Protein AF-A0A959GQK6-F1 (afdb_monomer_lite)

Sequence (366 aa):
MKKLFSILAVISIFLLLSRCQKDVPLLSGPDQQVQAINVQALAEGLDIDPVFLANEVVTTAEWPMEVEMAPEGVVPRGMGVHGYYRRVIEGDIAHYMFTVRIGSGPYDRIGLHRVVKEWSPNRPARTSKSLFFQHGDAKSFVGMMLPGINSPTTPRGFGMAVYLAKNGVDVWGIDQAWNLVPDGVSDFTFMADWGLDKQQRDLRRGIAIARLARYLTGSPMDGMIMAGYSSGVATGFAALNAEAQIGEGQRNIKGFIPIDLSIKTDDPGMTNTFMTEYNRTKELLDNETYEDFVPFRLLGQLGRNDPDGESPVFPGFTNLQAALFLGAGPIFGEPHSHYLAGIWEDGLPVDLKYLTQEQWFDFMES

Structure (mmCIF, N/CA/C/O backbone):
data_AF-A0A959GQK6-F1
#
_entry.id   AF-A0A959GQK6-F1
#
loop_
_atom_site.group_PDB
_atom_site.id
_atom_site.type_symbol
_atom_site.label_atom_id
_atom_site.label_alt_id
_atom_site.label_comp_id
_atom_site.label_asym_id
_atom_site.label_entity_id
_atom_site.label_seq_id
_atom_site.pdbx_PDB_ins_code
_atom_site.Cartn_x
_atom_site.Cartn_y
_atom_site.Cartn_z
_atom_site.occupancy
_atom_site.B_iso_or_equiv
_atom_site.auth_seq_id
_atom_site.auth_comp_id
_atom_site.auth_asym_id
_atom_site.auth_atom_id
_atom_site.pdbx_PDB_model_num
ATOM 1 N N . MET A 1 1 ? 31.363 -8.478 -30.733 1.00 39.25 1 MET A N 1
ATOM 2 C CA . MET A 1 1 ? 30.291 -8.232 -29.744 1.00 39.25 1 MET A CA 1
ATOM 3 C C . MET A 1 1 ? 30.848 -7.398 -28.582 1.00 39.25 1 MET A C 1
ATOM 5 O O . MET A 1 1 ? 31.299 -7.972 -27.606 1.00 39.25 1 MET A O 1
ATOM 9 N N . LYS A 1 2 ? 30.940 -6.062 -28.726 1.00 27.50 2 LYS A N 1
ATOM 10 C CA . LYS A 1 2 ? 31.420 -5.117 -27.676 1.00 27.50 2 LYS A CA 1
ATOM 11 C C . LYS A 1 2 ? 30.809 -3.697 -27.796 1.00 27.50 2 LYS A C 1
ATOM 13 O O . LYS A 1 2 ? 31.399 -2.727 -27.337 1.00 27.50 2 LYS A O 1
ATOM 18 N N . LYS A 1 3 ? 29.661 -3.561 -28.471 1.00 27.17 3 LYS A N 1
ATOM 19 C CA . LYS A 1 3 ? 28.935 -2.292 -28.684 1.00 27.17 3 LYS A CA 1
ATOM 20 C C . LYS A 1 3 ? 27.428 -2.552 -28.841 1.00 27.17 3 LYS A C 1
ATOM 22 O O . LYS A 1 3 ? 26.899 -2.381 -29.932 1.00 27.17 3 LYS A O 1
ATOM 27 N N . LEU A 1 4 ? 26.774 -3.045 -27.786 1.00 29.66 4 LEU A N 1
ATOM 28 C CA . LEU A 1 4 ? 25.304 -3.103 -27.709 1.00 29.66 4 LEU A CA 1
ATOM 29 C C . LEU A 1 4 ? 24.771 -3.174 -26.261 1.00 29.66 4 LEU A C 1
ATOM 31 O O . LEU A 1 4 ? 23.778 -3.831 -25.998 1.00 29.66 4 LEU A O 1
ATOM 35 N N . PHE A 1 5 ? 25.444 -2.510 -25.318 1.00 31.86 5 PHE A N 1
ATOM 36 C CA . PHE A 1 5 ? 24.921 -2.272 -23.968 1.00 31.86 5 PHE A CA 1
ATOM 37 C C . PHE A 1 5 ? 25.265 -0.837 -23.575 1.00 31.86 5 PHE A C 1
ATOM 39 O O . PHE A 1 5 ? 26.434 -0.487 -23.405 1.00 31.86 5 PHE A O 1
ATOM 46 N N . SER A 1 6 ? 24.248 0.021 -23.542 1.00 26.83 6 SER A N 1
ATOM 47 C CA . SER A 1 6 ? 24.329 1.429 -23.118 1.00 26.83 6 SER A CA 1
ATOM 48 C C . SER A 1 6 ? 22.978 1.901 -22.558 1.00 26.83 6 SER A C 1
ATOM 50 O O . SER A 1 6 ? 22.557 3.022 -22.806 1.00 26.83 6 SER A O 1
ATOM 52 N N . ILE A 1 7 ? 22.324 0.996 -21.823 1.00 31.97 7 ILE A N 1
ATOM 53 C CA . ILE A 1 7 ? 21.156 1.148 -20.945 1.00 31.97 7 ILE A CA 1
ATOM 54 C C . ILE A 1 7 ? 21.429 0.170 -19.778 1.00 31.97 7 ILE A C 1
ATOM 56 O O . ILE A 1 7 ? 21.862 -0.948 -20.051 1.00 31.97 7 ILE A O 1
ATOM 60 N N . LEU A 1 8 ? 21.206 0.602 -18.525 1.00 37.53 8 LEU A N 1
ATOM 61 C CA . LEU A 1 8 ? 21.332 -0.153 -17.252 1.00 37.53 8 LEU A CA 1
ATOM 62 C C . LEU A 1 8 ? 22.711 -0.789 -16.903 1.00 37.53 8 LEU A C 1
ATOM 64 O O . LEU A 1 8 ? 23.081 -1.836 -17.429 1.00 37.53 8 LEU A O 1
ATOM 68 N N . ALA A 1 9 ? 23.434 -0.186 -15.942 1.00 29.73 9 ALA A N 1
ATOM 69 C CA . ALA A 1 9 ? 24.598 -0.719 -15.191 1.00 29.73 9 ALA A CA 1
ATOM 70 C C . ALA A 1 9 ? 24.985 0.269 -14.053 1.00 29.73 9 ALA A C 1
ATOM 72 O O . ALA A 1 9 ? 24.798 1.465 -14.270 1.00 29.73 9 ALA A O 1
ATOM 73 N N . VAL A 1 10 ? 25.565 -0.101 -12.894 1.00 25.84 10 VAL A N 1
ATOM 74 C CA . VAL A 1 10 ? 25.921 -1.406 -12.266 1.00 25.84 10 VAL A CA 1
ATOM 75 C C . VAL A 1 10 ? 25.485 -1.396 -10.757 1.00 25.84 10 VAL A C 1
ATOM 77 O O . VAL A 1 10 ? 24.605 -0.635 -10.436 1.00 25.84 10 VAL A O 1
ATOM 80 N N . ILE A 1 11 ? 25.924 -2.268 -9.833 1.00 29.34 11 ILE A N 1
ATOM 81 C CA . ILE A 1 11 ? 26.350 -1.968 -8.420 1.00 29.34 11 ILE A CA 1
ATOM 82 C C . ILE A 1 11 ? 27.437 -3.032 -8.160 1.00 29.34 11 ILE A C 1
ATOM 84 O O . ILE A 1 11 ? 27.204 -4.187 -8.527 1.00 29.34 11 ILE A O 1
ATOM 88 N N . SER A 1 12 ? 28.550 -2.723 -7.462 1.00 30.30 12 SER A N 1
ATOM 89 C CA . SER A 1 12 ? 29.183 -3.657 -6.483 1.00 30.30 12 SER A CA 1
ATOM 90 C C . SER A 1 12 ? 30.459 -3.132 -5.777 1.00 30.30 12 SER A C 1
ATOM 92 O O . SER A 1 12 ? 31.223 -2.424 -6.420 1.00 30.30 12 SER A O 1
ATOM 94 N N . ILE A 1 13 ? 30.885 -3.557 -4.562 1.00 32.50 13 ILE A N 1
ATOM 95 C CA . ILE A 1 13 ? 30.244 -4.069 -3.308 1.00 32.50 13 ILE A CA 1
ATOM 96 C C . ILE A 1 13 ? 31.353 -4.432 -2.249 1.00 32.50 13 ILE A C 1
ATOM 98 O O . ILE A 1 13 ? 32.531 -4.401 -2.598 1.00 32.50 13 ILE A O 1
ATOM 102 N N . PHE A 1 14 ? 30.979 -4.843 -1.011 1.00 26.73 14 PHE A N 1
ATOM 103 C CA . PHE A 1 14 ? 31.787 -5.470 0.094 1.00 26.73 14 PHE A CA 1
ATOM 104 C C . PHE A 1 14 ? 32.580 -4.527 1.050 1.00 26.73 14 PHE A C 1
ATOM 106 O O . PHE A 1 14 ? 33.129 -3.535 0.593 1.00 26.73 14 PHE A O 1
ATOM 113 N N . LEU A 1 15 ? 32.754 -4.750 2.379 1.00 24.31 15 LEU A N 1
ATOM 114 C CA . LEU A 1 15 ? 32.327 -5.754 3.413 1.00 24.31 15 LEU A CA 1
ATOM 115 C C . LEU A 1 15 ? 32.545 -5.128 4.854 1.00 24.31 15 LEU A C 1
ATOM 117 O O . LEU A 1 15 ? 32.747 -3.922 4.901 1.00 24.31 15 LEU A O 1
ATOM 121 N N . LEU A 1 16 ? 32.537 -5.723 6.079 1.00 21.52 16 LEU A N 1
ATOM 122 C CA . LEU A 1 16 ? 32.577 -7.096 6.663 1.00 21.52 16 LEU A CA 1
ATOM 123 C C . LEU A 1 16 ? 32.049 -7.112 8.156 1.00 21.52 16 LEU A C 1
ATOM 125 O O . LEU A 1 16 ? 32.311 -6.174 8.897 1.00 21.52 16 LEU A O 1
ATOM 129 N N . LEU A 1 17 ? 31.364 -8.190 8.601 1.00 21.05 17 LEU A N 1
ATOM 130 C CA . LEU A 1 17 ? 31.048 -8.708 9.983 1.00 21.05 17 LEU A CA 1
ATOM 131 C C . LEU A 1 17 ? 31.253 -7.880 11.299 1.00 21.05 17 LEU A C 1
ATOM 133 O O . LEU A 1 17 ? 32.392 -7.547 11.624 1.00 21.05 17 LEU A O 1
ATOM 137 N N . SER A 1 18 ? 30.256 -7.890 12.229 1.00 24.25 18 SER A N 1
ATOM 138 C CA . SER A 1 18 ? 30.312 -8.643 13.537 1.00 24.25 18 SER A CA 1
ATOM 139 C C . SER A 1 18 ? 29.233 -8.360 14.635 1.00 24.25 18 SER A C 1
ATOM 141 O O . SER A 1 18 ? 29.069 -7.231 15.073 1.00 24.25 18 SER A O 1
ATOM 143 N N . ARG A 1 19 ? 28.699 -9.455 15.228 1.00 22.52 19 ARG A N 1
ATOM 144 C CA . ARG A 1 19 ? 28.272 -9.702 16.649 1.00 22.52 19 ARG A CA 1
ATOM 145 C C . ARG A 1 19 ? 27.040 -9.045 17.348 1.00 22.52 19 ARG A C 1
ATOM 147 O O . ARG A 1 19 ? 27.074 -7.907 17.783 1.00 22.52 19 ARG A O 1
ATOM 154 N N . CYS A 1 20 ? 26.116 -9.949 17.723 1.00 22.72 20 CYS A N 1
ATOM 155 C CA . CYS A 1 20 ? 25.517 -10.207 19.061 1.00 22.72 20 CYS A CA 1
ATOM 156 C C . CYS A 1 20 ? 24.631 -9.187 19.828 1.00 22.72 20 CYS A C 1
ATOM 158 O O . CYS A 1 20 ? 25.111 -8.219 20.402 1.00 22.72 20 CYS A O 1
ATOM 160 N N . GLN A 1 21 ? 23.364 -9.605 20.003 1.00 28.11 21 GLN A N 1
ATOM 161 C CA . GLN A 1 21 ? 22.447 -9.475 21.162 1.00 28.11 21 GLN A CA 1
ATOM 162 C C . GLN A 1 21 ? 22.808 -8.579 22.368 1.00 28.11 21 GLN A C 1
ATOM 164 O O . GLN A 1 21 ? 23.826 -8.786 23.033 1.00 28.11 21 GLN A O 1
ATOM 169 N N . LYS A 1 22 ? 21.782 -7.857 22.850 1.00 27.88 22 LYS A N 1
ATOM 170 C CA . LYS A 1 22 ? 21.285 -8.030 24.231 1.00 27.88 22 LYS A CA 1
ATOM 171 C C . LYS A 1 22 ? 19.821 -7.611 24.390 1.00 27.88 22 LYS A C 1
ATOM 173 O O . LYS A 1 22 ? 19.397 -6.615 23.813 1.00 27.88 22 LYS A O 1
ATOM 178 N N . ASP A 1 23 ? 19.080 -8.367 25.191 1.00 29.64 23 ASP A N 1
ATOM 179 C CA . ASP A 1 23 ? 17.695 -8.084 25.571 1.00 29.64 23 ASP A CA 1
ATOM 180 C C . ASP A 1 23 ? 17.605 -6.928 26.583 1.00 29.64 23 ASP A C 1
ATOM 182 O O . ASP A 1 23 ? 18.510 -6.728 27.399 1.00 29.64 23 ASP A O 1
ATOM 186 N N . VAL A 1 24 ? 16.482 -6.202 26.575 1.00 30.88 24 VAL A N 1
ATOM 187 C CA . VAL A 1 24 ? 16.116 -5.207 27.599 1.00 30.88 24 VAL A CA 1
ATOM 188 C C . VAL A 1 24 ? 14.686 -5.515 28.080 1.00 30.88 24 VAL A C 1
ATOM 190 O O . VAL A 1 24 ? 13.846 -5.844 27.240 1.00 30.88 24 VAL A O 1
ATOM 193 N N . PRO A 1 25 ? 14.378 -5.480 29.395 1.00 30.00 25 PRO A N 1
ATOM 194 C CA . PRO A 1 25 ? 13.125 -6.044 29.903 1.00 30.00 25 PRO A CA 1
ATOM 195 C C . PRO A 1 25 ? 11.874 -5.219 29.582 1.00 30.00 25 PRO A C 1
ATOM 197 O O . PRO A 1 25 ? 11.915 -3.992 29.509 1.00 30.00 25 PRO A O 1
ATOM 200 N N . LEU A 1 26 ? 10.730 -5.906 29.527 1.00 27.86 26 LEU A N 1
ATOM 201 C CA . LEU A 1 26 ? 9.412 -5.285 29.652 1.00 27.86 26 LEU A CA 1
ATOM 202 C C . LEU A 1 26 ? 9.279 -4.654 31.049 1.00 27.86 26 LEU A C 1
ATOM 204 O O . LEU A 1 26 ? 9.230 -5.374 32.046 1.00 27.86 26 LEU A O 1
ATOM 208 N N . LEU A 1 27 ? 9.208 -3.324 31.124 1.00 29.34 27 LEU A N 1
ATOM 209 C CA . LEU A 1 27 ? 8.883 -2.614 32.364 1.00 29.34 27 LEU A CA 1
ATOM 210 C C . LEU A 1 27 ? 7.373 -2.663 32.628 1.00 29.34 27 LEU A C 1
ATOM 212 O O . LEU A 1 27 ? 6.565 -2.422 31.732 1.00 29.34 27 LEU A O 1
ATOM 216 N N . SER A 1 28 ? 6.999 -2.981 33.867 1.00 31.94 28 SER A N 1
ATOM 217 C CA . SER A 1 28 ? 5.617 -3.240 34.276 1.00 31.94 28 SER A CA 1
ATOM 218 C C . SER A 1 28 ? 5.076 -2.180 35.245 1.00 31.94 28 SER A C 1
ATOM 220 O O . SER A 1 28 ? 5.492 -2.140 36.403 1.00 31.94 28 SER A O 1
ATOM 222 N N . GLY A 1 29 ? 4.077 -1.412 34.792 1.00 28.22 29 GLY A N 1
ATOM 223 C CA . GLY A 1 29 ? 3.250 -0.510 35.609 1.00 28.22 29 GLY A CA 1
ATOM 224 C C . GLY A 1 29 ? 3.888 0.840 35.985 1.00 28.22 29 GLY A C 1
ATOM 225 O O . GLY A 1 29 ? 5.048 1.080 35.646 1.00 28.22 29 GLY A O 1
ATOM 226 N N . PRO A 1 30 ? 3.157 1.717 36.709 1.00 32.66 30 PRO A N 1
ATOM 227 C CA . PRO A 1 30 ? 1.756 1.600 37.142 1.00 32.66 30 PRO A CA 1
ATOM 228 C C . PRO A 1 30 ? 0.799 2.590 36.433 1.00 32.66 30 PRO A C 1
ATOM 230 O O . PRO A 1 30 ? 1.236 3.494 35.728 1.00 32.66 30 PRO A O 1
ATOM 233 N N . ASP A 1 31 ? -0.507 2.410 36.656 1.00 34.84 31 ASP A N 1
ATOM 234 C CA . ASP A 1 31 ? -1.607 3.388 36.548 1.00 34.84 31 ASP A CA 1
ATOM 235 C C . ASP A 1 31 ? -1.408 4.617 35.637 1.00 34.84 31 ASP A C 1
ATOM 237 O O . ASP A 1 31 ? -1.267 5.754 36.099 1.00 34.84 31 ASP A O 1
ATOM 241 N N . GLN A 1 32 ? -1.543 4.423 34.320 1.00 29.88 32 GLN A N 1
ATOM 242 C CA . GLN A 1 32 ? -1.921 5.535 33.447 1.00 29.88 32 GLN A CA 1
ATOM 243 C C . GLN A 1 32 ? -3.367 5.947 33.746 1.00 29.88 32 GLN A C 1
ATOM 245 O O . GLN A 1 32 ? -4.322 5.342 33.255 1.00 29.88 32 GLN A O 1
ATOM 250 N N . GLN A 1 33 ? -3.530 7.029 34.511 1.00 28.47 33 GLN A N 1
ATOM 251 C CA . GLN A 1 33 ? -4.741 7.840 34.417 1.00 28.47 33 GLN A CA 1
ATOM 252 C C . GLN A 1 33 ? -4.924 8.250 32.952 1.00 28.47 33 GLN A C 1
ATOM 254 O O . GLN A 1 33 ? -3.992 8.771 32.334 1.00 28.47 33 GLN A O 1
ATOM 259 N N . VAL A 1 34 ? -6.114 8.011 32.396 1.00 32.41 34 VAL A N 1
ATOM 260 C CA . VAL A 1 34 ? -6.439 8.403 31.021 1.00 32.41 34 VAL A CA 1
ATOM 261 C C . VAL A 1 34 ? -6.442 9.928 30.953 1.00 32.41 34 VAL A C 1
ATOM 263 O O . VAL A 1 34 ? -7.415 10.576 31.337 1.00 32.41 34 VAL A O 1
ATOM 266 N N . GLN A 1 35 ? -5.335 10.508 30.486 1.00 35.09 35 GLN A N 1
ATOM 267 C CA . GLN A 1 35 ? -5.298 11.918 30.118 1.00 35.09 35 GLN A CA 1
ATOM 268 C C . GLN A 1 35 ? -6.354 12.148 29.037 1.00 35.09 35 GLN A C 1
ATOM 270 O O . GLN A 1 35 ? -6.448 11.368 28.087 1.00 35.09 35 GLN A O 1
ATOM 275 N N . ALA A 1 36 ? -7.157 13.202 29.194 1.00 37.22 36 ALA A N 1
ATOM 276 C CA . ALA A 1 36 ? -8.175 13.553 28.215 1.00 37.22 36 ALA A CA 1
ATOM 277 C C . ALA A 1 36 ? -7.505 13.750 26.847 1.00 37.22 36 ALA A C 1
ATOM 279 O O . ALA A 1 36 ? -6.665 14.637 26.682 1.00 37.22 36 ALA A O 1
ATOM 280 N N . ILE A 1 37 ? -7.847 12.885 25.889 1.00 45.31 37 ILE A N 1
ATOM 281 C CA . ILE A 1 37 ? -7.282 12.915 24.540 1.00 45.31 37 ILE A CA 1
ATOM 282 C C . ILE A 1 37 ? -7.657 14.263 23.930 1.00 45.31 37 ILE A C 1
ATOM 284 O O . ILE A 1 37 ? -8.840 14.553 23.757 1.00 45.31 37 ILE A O 1
ATOM 288 N N . ASN A 1 38 ? -6.662 15.090 23.605 1.00 47.81 38 ASN A N 1
ATOM 289 C CA . ASN A 1 38 ? -6.912 16.352 22.922 1.00 47.81 38 ASN A CA 1
ATOM 290 C C . ASN A 1 38 ? -7.240 16.075 21.444 1.00 47.81 38 ASN A C 1
ATOM 292 O O . ASN A 1 38 ? -6.358 16.109 20.586 1.00 47.81 38 ASN A O 1
ATOM 296 N N . VAL A 1 39 ? -8.513 15.764 21.179 1.00 45.88 39 VAL A N 1
ATOM 297 C CA . VAL A 1 39 ? -9.059 15.443 19.849 1.00 45.88 39 VAL A CA 1
ATOM 298 C C . VAL A 1 39 ? -8.780 16.556 18.838 1.00 45.88 39 VAL A C 1
ATOM 300 O O . VAL A 1 39 ? -8.458 16.259 17.692 1.00 45.88 39 VAL A O 1
ATOM 303 N N . GLN A 1 40 ? -8.793 17.818 19.274 1.00 42.12 40 GLN A N 1
ATOM 304 C CA . GLN A 1 40 ? -8.528 18.986 18.430 1.00 42.12 40 GLN A CA 1
ATOM 305 C C . GLN A 1 40 ? -7.190 18.858 17.675 1.00 42.12 40 GLN A C 1
ATOM 307 O O . GLN A 1 40 ? -7.119 19.102 16.474 1.00 42.12 40 GLN A O 1
ATOM 312 N N . ALA A 1 41 ? -6.156 18.337 18.343 1.00 47.00 41 ALA A N 1
ATOM 313 C CA . ALA A 1 41 ? -4.829 18.125 17.763 1.00 47.00 41 ALA A CA 1
ATOM 314 C C . ALA A 1 41 ? -4.709 16.902 16.828 1.00 47.00 41 ALA A C 1
ATOM 316 O O . ALA A 1 41 ? -3.674 16.719 16.190 1.00 47.00 41 ALA A O 1
ATOM 317 N N . LEU A 1 42 ? -5.741 16.055 16.745 1.00 42.34 42 LEU A N 1
ATOM 318 C CA . LEU A 1 42 ? -5.856 15.007 15.723 1.00 42.34 42 LEU A CA 1
ATOM 319 C C . LEU A 1 42 ? -6.551 15.523 14.449 1.00 42.34 42 LEU A C 1
ATOM 321 O O . LEU A 1 42 ? -6.441 14.874 13.412 1.00 42.34 42 LEU A O 1
ATOM 325 N N . ALA A 1 43 ? -7.247 16.664 14.524 1.00 42.88 43 ALA A N 1
ATOM 326 C CA . ALA A 1 43 ? -8.046 17.240 13.440 1.00 42.88 43 ALA A CA 1
ATOM 327 C C . ALA A 1 43 ? -7.416 18.484 12.773 1.00 42.88 43 ALA A C 1
ATOM 329 O O . ALA A 1 43 ? -7.834 18.862 11.677 1.00 42.88 43 ALA A O 1
ATOM 330 N N . GLU A 1 44 ? -6.413 19.121 13.390 1.00 41.06 44 GLU A N 1
ATOM 331 C CA . GLU A 1 44 ? -5.735 20.302 12.831 1.00 41.06 44 GLU A CA 1
ATOM 332 C C . GLU A 1 44 ? -5.202 20.056 11.403 1.00 41.06 44 GLU A C 1
ATOM 334 O O . GLU A 1 44 ? -4.310 19.238 11.168 1.00 41.06 44 GLU A O 1
ATOM 339 N N . GLY A 1 45 ? -5.754 20.800 10.435 1.00 44.00 45 GLY A N 1
ATOM 340 C CA . GLY A 1 45 ? -5.376 20.736 9.019 1.00 44.00 45 GLY A CA 1
ATOM 341 C C . GLY A 1 45 ? -6.099 19.674 8.178 1.00 44.00 45 GLY A C 1
ATOM 342 O O . GLY A 1 45 ? -5.639 19.383 7.073 1.00 44.00 45 GLY A O 1
ATOM 343 N N . LEU A 1 46 ? -7.196 19.078 8.664 1.00 52.06 46 LEU A N 1
ATOM 344 C CA . LEU A 1 46 ? -7.948 18.035 7.953 1.00 52.06 46 LEU A CA 1
ATOM 345 C C . LEU A 1 46 ? -9.385 18.487 7.615 1.00 52.06 46 LEU A C 1
ATOM 347 O O . LEU A 1 46 ? -10.126 18.893 8.502 1.00 52.06 46 LEU A O 1
ATOM 351 N N . ASP A 1 47 ? -9.808 18.343 6.351 1.00 64.94 47 ASP A N 1
ATOM 352 C CA . ASP A 1 47 ? -11.175 18.685 5.894 1.00 64.94 47 ASP A CA 1
ATOM 353 C C . ASP A 1 47 ? -12.296 17.848 6.542 1.00 64.94 47 ASP A C 1
ATOM 355 O O . ASP A 1 47 ? -13.469 18.217 6.480 1.00 64.94 47 ASP A O 1
ATOM 359 N N . ILE A 1 48 ? -11.950 16.688 7.111 1.00 74.50 48 ILE A N 1
ATOM 360 C CA . ILE A 1 48 ? -12.871 15.762 7.775 1.00 74.50 48 ILE A CA 1
ATOM 361 C C . ILE A 1 48 ? -12.184 15.216 9.033 1.00 74.50 48 ILE A C 1
ATOM 363 O O . ILE A 1 48 ? -11.045 14.748 8.973 1.00 74.50 48 ILE A O 1
ATOM 367 N N . ASP A 1 49 ? -12.898 15.254 10.158 1.00 84.00 49 ASP A N 1
ATOM 368 C CA . ASP A 1 49 ? -12.455 14.759 11.464 1.00 84.00 49 ASP A CA 1
ATOM 369 C C . ASP A 1 49 ? -12.177 13.231 11.459 1.00 84.00 49 ASP A C 1
ATOM 371 O O . ASP A 1 49 ? -13.069 12.437 11.128 1.00 84.00 49 ASP A O 1
ATOM 375 N N . PRO A 1 50 ? -10.974 12.776 11.870 1.00 88.12 50 PRO A N 1
ATOM 376 C CA . PRO A 1 50 ? -10.671 11.356 12.038 1.00 88.12 50 PRO A CA 1
ATOM 377 C C . PRO A 1 50 ? -11.544 10.630 13.071 1.00 88.12 50 PRO A C 1
ATOM 379 O O . PRO A 1 50 ? -11.725 9.420 12.931 1.00 88.12 50 PRO A O 1
ATOM 382 N N . VAL A 1 51 ? -12.101 11.310 14.085 1.00 90.56 51 VAL A N 1
ATOM 383 C CA . VAL A 1 51 ? -13.025 10.696 15.058 1.00 90.56 51 VAL A CA 1
ATOM 384 C C . VAL A 1 51 ? -14.366 10.381 14.397 1.00 90.56 51 VAL A C 1
ATOM 386 O O . VAL A 1 51 ? -14.874 9.272 14.585 1.00 90.56 51 VAL A O 1
ATOM 389 N N . PHE A 1 52 ? -14.905 11.273 13.561 1.00 90.75 52 PHE A N 1
ATOM 390 C CA . PHE A 1 52 ? -16.054 10.968 12.702 1.00 90.75 52 PHE A CA 1
ATOM 391 C C . PHE A 1 52 ? -15.777 9.765 11.789 1.00 90.75 52 PHE A C 1
ATOM 393 O O . PHE A 1 52 ? -16.534 8.793 11.812 1.00 90.75 52 PHE A O 1
ATOM 400 N N . LEU A 1 53 ? -14.671 9.787 11.037 1.00 93.31 53 LEU A N 1
ATOM 401 C CA . LEU A 1 53 ? -14.334 8.712 10.095 1.00 93.31 53 LEU A CA 1
ATOM 402 C C . LEU A 1 53 ? -14.096 7.364 10.798 1.00 93.31 53 LEU A C 1
ATOM 404 O O . LEU A 1 53 ? -14.524 6.325 10.298 1.00 93.31 53 LEU A O 1
ATOM 408 N N . ALA A 1 54 ? -13.477 7.359 11.982 1.00 95.56 54 ALA A N 1
ATOM 409 C CA . ALA A 1 54 ? -13.302 6.151 12.785 1.00 95.56 54 ALA A CA 1
ATOM 410 C C . ALA A 1 54 ? -14.632 5.605 13.324 1.00 95.56 54 ALA A C 1
ATOM 412 O O . ALA A 1 54 ? -14.864 4.398 13.247 1.00 95.56 54 ALA A O 1
ATOM 413 N N . ASN A 1 55 ? -15.529 6.471 13.811 1.00 93.69 55 ASN A N 1
ATOM 414 C CA . ASN A 1 55 ? -16.885 6.077 14.204 1.00 93.69 55 ASN A CA 1
ATOM 415 C C . ASN A 1 55 ? -17.662 5.477 13.022 1.00 93.69 55 ASN A C 1
ATOM 417 O O . ASN A 1 55 ? -18.360 4.475 13.186 1.00 93.69 55 ASN A O 1
ATOM 421 N N . GLU A 1 56 ? -17.536 6.055 11.826 1.00 93.50 56 GLU A N 1
ATOM 422 C CA . GLU A 1 56 ? -18.213 5.569 10.623 1.00 93.50 56 GLU A CA 1
ATOM 423 C C . GLU A 1 56 ? -17.650 4.222 10.142 1.00 93.50 56 GLU A C 1
ATOM 425 O O . GLU A 1 56 ? -18.429 3.322 9.832 1.00 93.50 56 GLU A O 1
ATOM 430 N N . VAL A 1 57 ? -16.326 4.025 10.173 1.00 96.38 57 VAL A N 1
ATOM 431 C CA . VAL A 1 57 ? -15.663 2.731 9.909 1.00 96.38 57 VAL A CA 1
ATOM 432 C C . VAL A 1 57 ? -16.134 1.650 10.890 1.00 96.38 57 VAL A C 1
ATOM 434 O O . VAL A 1 57 ? -16.544 0.569 10.465 1.00 96.38 57 VAL A O 1
ATOM 437 N N . VAL A 1 58 ? -16.137 1.945 12.195 1.00 96.38 58 VAL A N 1
ATOM 438 C CA . VAL A 1 58 ? -16.579 1.015 13.254 1.00 96.38 58 VAL A CA 1
ATOM 439 C C . VAL A 1 58 ? -18.065 0.669 13.105 1.00 96.38 58 VAL A C 1
ATOM 441 O O . VAL A 1 58 ? -18.430 -0.504 13.172 1.00 96.38 58 VAL A O 1
ATOM 444 N N . THR A 1 59 ? -18.910 1.669 12.830 1.00 94.44 59 THR A N 1
ATOM 445 C CA . THR A 1 59 ? -20.358 1.490 12.622 1.00 94.44 59 THR A CA 1
ATOM 446 C C . THR A 1 59 ? -20.655 0.682 11.357 1.00 94.44 59 THR A C 1
ATOM 448 O O . THR A 1 59 ? -21.488 -0.219 11.396 1.00 94.44 59 THR A O 1
ATOM 451 N N . THR A 1 60 ? -19.971 0.967 10.244 1.00 94.94 60 THR A N 1
ATOM 452 C CA . THR A 1 60 ? -20.178 0.279 8.952 1.00 94.94 60 THR A CA 1
ATOM 453 C C . THR A 1 60 ? -19.755 -1.190 9.012 1.00 94.94 60 THR A C 1
ATOM 455 O O . THR A 1 60 ? -20.340 -2.028 8.334 1.00 94.94 60 THR A O 1
ATOM 458 N N . ALA A 1 61 ? -18.769 -1.519 9.851 1.00 95.94 61 ALA A N 1
ATOM 459 C CA . ALA A 1 61 ? -18.321 -2.889 10.078 1.00 95.94 61 ALA A CA 1
ATOM 460 C C . ALA A 1 61 ? -19.123 -3.667 11.139 1.00 95.94 61 ALA A C 1
ATOM 462 O O . ALA A 1 61 ? -18.761 -4.805 11.444 1.00 95.94 61 ALA A O 1
ATOM 463 N N . GLU A 1 62 ? -20.160 -3.055 11.726 1.00 95.56 62 GLU A N 1
ATOM 464 C CA . GLU A 1 62 ? -20.949 -3.595 12.846 1.00 95.56 62 GLU A CA 1
ATOM 465 C C . GLU A 1 62 ? -20.092 -4.029 14.058 1.00 95.56 62 GLU A C 1
ATOM 467 O O . GLU A 1 62 ? -20.463 -4.917 14.834 1.00 95.56 62 GLU A O 1
ATOM 472 N N . TRP A 1 63 ? -18.921 -3.408 14.238 1.00 96.00 63 TRP A N 1
ATOM 473 C CA . TRP A 1 63 ? -18.018 -3.735 15.338 1.00 96.00 63 TRP A CA 1
ATOM 474 C C . TRP A 1 63 ? -18.573 -3.217 16.676 1.00 96.00 63 TRP A C 1
ATOM 476 O O . TRP A 1 63 ? -19.074 -2.092 16.742 1.00 96.00 63 TRP A O 1
ATOM 486 N N . PRO A 1 64 ? -18.462 -3.992 17.774 1.00 93.31 64 PRO A N 1
ATOM 487 C CA . PRO A 1 64 ? -18.889 -3.531 19.089 1.00 93.31 64 PRO A CA 1
ATOM 488 C C . PRO A 1 64 ? -18.022 -2.354 19.556 1.00 93.31 64 PRO A C 1
ATOM 490 O O . PRO A 1 64 ? -16.796 -2.463 19.613 1.00 93.31 64 PRO A O 1
ATOM 493 N N . MET A 1 65 ? -18.674 -1.244 19.904 1.00 93.38 65 MET A N 1
ATOM 494 C CA . MET A 1 65 ? -18.028 -0.107 20.558 1.00 93.38 65 MET A CA 1
ATOM 495 C C . MET A 1 65 ? -17.909 -0.362 22.061 1.00 93.38 65 MET A C 1
ATOM 497 O O . MET A 1 65 ? -18.887 -0.678 22.734 1.00 93.38 65 MET A O 1
ATOM 501 N N . GLU A 1 66 ? -16.692 -0.211 22.569 1.00 91.56 66 GLU A N 1
ATOM 502 C CA . GLU A 1 66 ? -16.311 -0.344 23.979 1.00 91.56 66 GLU A CA 1
ATOM 503 C C . GLU A 1 66 ? -16.051 1.031 24.621 1.00 91.56 66 GLU A C 1
ATOM 505 O O . GLU A 1 66 ? -16.050 1.159 25.844 1.00 91.56 66 GLU A O 1
ATOM 510 N N . VAL A 1 67 ? -15.823 2.053 23.789 1.00 88.31 67 VAL A N 1
ATOM 511 C CA . VAL A 1 67 ? -15.645 3.458 24.166 1.00 88.31 67 VAL A CA 1
ATOM 512 C C . VAL A 1 67 ? -16.545 4.300 23.269 1.00 88.31 67 VAL A C 1
ATOM 514 O O . VAL A 1 67 ? -16.543 4.122 22.053 1.00 88.31 67 VAL A O 1
ATOM 517 N N . GLU A 1 68 ? -17.297 5.226 23.858 1.00 81.56 68 GLU A N 1
ATOM 518 C CA . GLU A 1 68 ? -18.068 6.227 23.122 1.00 81.56 68 GLU A CA 1
ATOM 519 C C . GLU A 1 68 ? -17.215 7.490 22.932 1.00 81.56 68 GLU A C 1
ATOM 521 O O . GLU A 1 68 ? -16.726 8.070 23.902 1.00 81.56 68 GLU A O 1
ATOM 526 N N . MET A 1 69 ? -17.027 7.920 21.682 1.00 79.81 69 MET A N 1
ATOM 527 C CA . MET A 1 69 ? -16.440 9.223 21.348 1.00 79.81 69 MET A CA 1
ATOM 528 C C . MET A 1 69 ? -17.345 9.924 20.341 1.00 79.81 69 MET A C 1
ATOM 530 O O . MET A 1 69 ? -17.414 9.513 19.182 1.00 79.81 69 MET A O 1
ATOM 534 N N . ALA A 1 70 ? -18.018 10.991 20.766 1.00 71.69 70 ALA A N 1
ATOM 535 C CA . ALA A 1 70 ? -18.739 11.854 19.840 1.00 71.69 70 ALA A CA 1
ATOM 536 C C . ALA A 1 70 ? -17.738 12.617 18.944 1.00 71.69 70 ALA A C 1
ATOM 538 O O . ALA A 1 70 ? -16.770 13.166 19.477 1.00 71.69 70 ALA A O 1
ATOM 539 N N . PRO A 1 71 ? -17.945 12.671 17.614 1.00 70.62 71 PRO A N 1
ATOM 540 C CA . PRO A 1 71 ? -17.228 13.608 16.752 1.00 70.62 71 PRO A CA 1
ATOM 541 C C . PRO A 1 71 ? -17.684 15.048 17.024 1.00 70.62 71 PRO A C 1
ATOM 543 O O . PRO A 1 71 ? -18.764 15.274 17.582 1.00 70.62 71 PRO A O 1
ATOM 546 N N . GLU A 1 72 ? -16.898 16.035 16.596 1.00 62.19 72 GLU A N 1
ATOM 547 C CA . GLU A 1 72 ? -17.327 17.433 16.688 1.00 62.19 72 GLU A CA 1
ATOM 548 C C . GLU A 1 72 ? -18.349 17.781 15.590 1.00 62.19 72 GLU A C 1
ATOM 550 O O . GLU A 1 72 ? -18.102 17.635 14.393 1.00 62.19 72 GLU A O 1
ATOM 555 N N . GLY A 1 73 ? -19.515 18.282 16.008 1.00 62.16 73 GLY A N 1
ATOM 556 C CA . GLY A 1 73 ? -20.586 18.721 15.111 1.00 62.16 73 GLY A CA 1
ATOM 557 C C . GLY A 1 73 ? -21.527 17.610 14.624 1.00 62.16 73 GLY A C 1
ATOM 558 O O . GLY A 1 73 ? -21.474 16.459 15.053 1.00 62.16 73 GLY A O 1
ATOM 559 N N . VAL A 1 74 ? -22.455 17.979 13.735 1.00 55.53 74 VAL A N 1
ATOM 560 C CA . VAL A 1 74 ? -23.453 17.059 13.163 1.00 55.53 74 VAL A CA 1
ATOM 561 C C . VAL A 1 74 ? -23.044 16.701 11.739 1.00 55.53 74 VAL A C 1
ATOM 563 O O . VAL A 1 74 ? -23.388 17.404 10.789 1.00 55.53 74 VAL A O 1
ATOM 566 N N . VAL A 1 75 ? -22.319 15.594 11.596 1.00 58.12 75 VAL A N 1
ATOM 567 C CA . VAL A 1 75 ? -21.906 15.046 10.299 1.00 58.12 75 VAL A CA 1
ATOM 568 C C . VAL A 1 75 ? -22.801 13.842 9.952 1.00 58.12 75 VAL A C 1
ATOM 570 O O . VAL A 1 75 ? -22.799 12.852 10.689 1.00 58.12 75 VAL A O 1
ATOM 573 N N . PRO A 1 76 ? -23.609 13.899 8.874 1.00 60.28 76 PRO A N 1
ATOM 574 C CA . PRO A 1 76 ? -24.425 12.768 8.433 1.00 60.28 76 PRO A CA 1
ATOM 575 C C . PRO A 1 76 ? -23.622 11.483 8.174 1.00 60.28 76 PRO A C 1
ATOM 577 O O . PRO A 1 76 ? -22.559 11.514 7.556 1.00 60.28 76 PRO A O 1
ATOM 580 N N . ARG A 1 77 ? -24.173 10.337 8.598 1.00 62.38 77 ARG A N 1
ATOM 581 C CA . ARG A 1 77 ? -23.658 9.000 8.247 1.00 62.38 77 ARG A CA 1
ATOM 582 C C . ARG A 1 77 ? -23.799 8.743 6.741 1.00 62.38 77 ARG A C 1
ATOM 584 O O . ARG A 1 77 ? -24.783 9.167 6.138 1.00 62.38 77 ARG A O 1
ATOM 591 N N . GLY A 1 78 ? -22.870 7.983 6.169 1.00 66.12 78 GLY A N 1
ATOM 592 C CA . GLY A 1 78 ? -22.791 7.671 4.741 1.00 66.12 78 GLY A CA 1
ATOM 593 C C . GLY A 1 78 ? -22.033 8.718 3.916 1.00 66.12 78 GLY A C 1
ATOM 594 O O . GLY A 1 78 ? -22.213 8.764 2.701 1.00 66.12 78 GLY A O 1
ATOM 595 N N . MET A 1 79 ? -21.229 9.584 4.547 1.00 75.12 79 MET A N 1
ATOM 596 C CA . MET A 1 79 ? -20.482 10.645 3.848 1.00 75.12 79 MET A CA 1
ATOM 597 C C . MET A 1 79 ? -18.975 10.397 3.765 1.00 75.12 79 MET A C 1
ATOM 599 O O . MET A 1 79 ? -18.360 10.843 2.790 1.00 75.12 79 MET A O 1
ATOM 603 N N . GLY A 1 80 ? -18.380 9.706 4.739 1.00 84.62 80 GLY A N 1
ATOM 604 C CA . GLY A 1 80 ? -16.961 9.353 4.744 1.00 84.62 80 GLY A CA 1
ATOM 605 C C . GLY A 1 80 ? -16.707 7.950 4.200 1.00 84.62 80 GLY A C 1
ATOM 606 O O . GLY A 1 80 ? -15.843 7.789 3.346 1.00 84.62 80 GLY A O 1
ATOM 607 N N . VAL A 1 81 ? -17.485 6.937 4.588 1.00 92.12 81 VAL A N 1
ATOM 608 C CA . VAL A 1 81 ? -17.337 5.556 4.082 1.00 92.12 81 VAL A CA 1
ATOM 609 C C . VAL A 1 81 ? -18.260 5.311 2.881 1.00 92.12 81 VAL A C 1
ATOM 611 O O . VAL A 1 81 ? -19.481 5.294 3.007 1.00 92.12 81 VAL A O 1
ATOM 614 N N . HIS A 1 82 ? -17.665 5.123 1.698 1.00 89.88 82 HIS A N 1
ATOM 615 C CA . HIS A 1 82 ? -18.359 4.984 0.401 1.00 89.88 82 HIS A CA 1
ATOM 616 C C . HIS A 1 82 ? -18.376 3.548 -0.135 1.00 89.88 82 HIS A C 1
ATOM 618 O O . HIS A 1 82 ? -19.113 3.243 -1.068 1.00 89.88 82 HIS A O 1
ATOM 624 N N . GLY A 1 83 ? -17.555 2.671 0.434 1.00 92.75 83 GLY A N 1
ATOM 625 C CA . GLY A 1 83 ? -17.443 1.268 0.054 1.00 92.75 83 GLY A CA 1
ATOM 626 C C . GLY A 1 83 ? -16.976 0.447 1.246 1.00 92.75 83 GLY A C 1
ATOM 627 O O . GLY A 1 83 ? -16.217 0.946 2.075 1.00 92.75 83 GLY A O 1
ATOM 628 N N . TYR A 1 84 ? -17.447 -0.793 1.347 1.00 96.56 84 TYR A N 1
ATOM 629 C CA . TYR A 1 84 ? -17.105 -1.704 2.434 1.00 96.56 84 TYR A CA 1
ATOM 630 C C . TYR A 1 84 ? -17.183 -3.161 1.974 1.00 96.56 84 TYR A C 1
ATOM 632 O O . TYR A 1 84 ? -18.149 -3.554 1.318 1.00 96.56 84 TYR A O 1
ATOM 640 N N . TYR A 1 85 ? -16.214 -3.982 2.381 1.00 97.44 85 TYR A N 1
ATOM 641 C CA . TYR A 1 85 ? -16.401 -5.429 2.457 1.00 97.44 85 TYR A CA 1
ATOM 642 C C . TYR A 1 85 ? -15.634 -6.056 3.623 1.00 97.44 85 TYR A C 1
ATOM 644 O O . TYR A 1 85 ? -14.595 -5.561 4.061 1.00 97.44 85 TYR A O 1
ATOM 652 N N . ARG A 1 86 ? -16.120 -7.222 4.063 1.00 97.50 86 ARG A N 1
ATOM 653 C CA . ARG A 1 86 ? -15.395 -8.176 4.911 1.00 97.50 86 ARG A CA 1
ATOM 654 C C . ARG A 1 86 ? -15.285 -9.518 4.186 1.00 97.50 86 ARG A C 1
ATOM 656 O O . ARG A 1 86 ? -16.258 -10.012 3.620 1.00 97.50 86 ARG A O 1
ATOM 663 N N . ARG A 1 87 ? -14.107 -10.137 4.238 1.00 96.50 87 ARG A N 1
ATOM 664 C CA . ARG A 1 87 ? -13.790 -11.442 3.646 1.00 96.50 87 ARG A CA 1
ATOM 665 C C . ARG A 1 87 ? -12.997 -12.275 4.652 1.00 96.50 87 ARG A C 1
ATOM 667 O O . ARG A 1 87 ? -11.937 -11.853 5.102 1.00 96.50 87 ARG A O 1
ATOM 674 N N . VAL A 1 88 ? -13.460 -13.486 4.968 1.00 97.62 88 VAL A N 1
ATOM 675 C CA . VAL A 1 88 ? -12.614 -14.465 5.677 1.00 97.62 88 VAL A CA 1
ATOM 676 C C . VAL A 1 88 ? -11.509 -14.924 4.724 1.00 97.62 88 VAL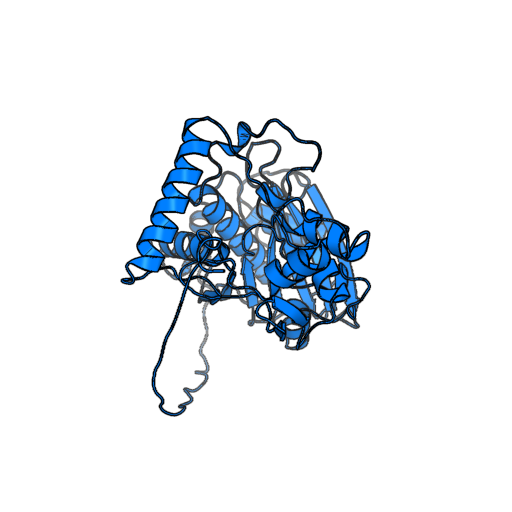 A C 1
ATOM 678 O O . VAL A 1 88 ? -11.787 -15.325 3.586 1.00 97.62 88 VAL A O 1
ATOM 681 N N . ILE A 1 89 ? -10.260 -14.844 5.177 1.00 97.12 89 ILE A N 1
ATOM 682 C CA . ILE A 1 89 ? -9.098 -15.355 4.448 1.00 97.12 89 ILE A CA 1
ATOM 683 C C . ILE A 1 89 ? -8.990 -16.856 4.711 1.00 97.12 89 ILE A C 1
ATOM 685 O O . ILE A 1 89 ? -9.157 -17.654 3.791 1.00 97.12 89 ILE A O 1
ATOM 689 N N . GLU A 1 90 ? -8.757 -17.216 5.974 1.00 95.19 90 GLU A N 1
ATOM 690 C CA . GLU A 1 90 ? -8.492 -18.571 6.456 1.00 95.19 90 GLU A CA 1
ATOM 691 C C . GLU A 1 90 ? -8.781 -18.625 7.964 1.00 95.19 90 GLU A C 1
ATOM 693 O O . GLU A 1 90 ? -8.312 -17.763 8.711 1.00 95.19 90 GLU A O 1
ATOM 698 N N . GLY A 1 91 ? -9.522 -19.639 8.423 1.00 95.81 91 GLY A N 1
ATOM 699 C CA . GLY A 1 91 ? -9.813 -19.834 9.846 1.00 95.81 91 GLY A CA 1
ATOM 700 C C . GLY A 1 91 ? -10.509 -18.623 10.475 1.00 95.81 91 GLY A C 1
ATOM 701 O O . GLY A 1 91 ? -11.588 -18.228 10.039 1.00 95.81 91 GLY A O 1
ATOM 702 N N . ASP A 1 92 ? -9.875 -18.044 11.495 1.00 97.81 92 ASP A N 1
ATOM 703 C CA . ASP A 1 92 ? -10.324 -16.840 12.201 1.00 97.81 92 ASP A CA 1
ATOM 704 C C . ASP A 1 92 ? -9.641 -15.541 11.723 1.00 97.81 92 ASP A C 1
ATOM 706 O O . ASP A 1 92 ? -9.816 -14.493 12.343 1.00 97.81 92 ASP A O 1
ATOM 710 N N . ILE A 1 93 ? -8.899 -15.566 10.607 1.00 98.56 93 ILE A N 1
ATOM 711 C CA . ILE A 1 93 ? -8.316 -14.359 10.003 1.00 98.56 93 ILE A CA 1
ATOM 712 C C . ILE A 1 93 ? -9.281 -13.758 8.978 1.00 98.56 93 ILE A C 1
ATOM 714 O O . ILE A 1 93 ? -9.618 -14.388 7.967 1.00 98.56 93 ILE A O 1
ATOM 718 N N . ALA A 1 94 ? -9.677 -12.507 9.206 1.00 98.44 94 ALA A N 1
ATOM 719 C CA . ALA A 1 94 ? -10.526 -11.736 8.306 1.00 98.44 94 ALA A CA 1
ATOM 720 C C . ALA A 1 94 ? -9.794 -10.508 7.750 1.00 98.44 94 ALA A C 1
ATOM 722 O O . ALA A 1 94 ? -9.017 -9.851 8.445 1.00 98.44 94 ALA A O 1
ATOM 723 N N . HIS A 1 95 ? -10.090 -10.188 6.491 1.00 98.62 95 HIS A N 1
ATOM 724 C CA . HIS A 1 95 ? -9.741 -8.931 5.840 1.00 98.62 95 HIS A CA 1
ATOM 725 C C . HIS A 1 95 ? -10.991 -8.067 5.695 1.00 98.62 95 HIS A C 1
ATOM 727 O O . HIS A 1 95 ? -12.036 -8.528 5.234 1.00 98.62 95 HIS A O 1
ATOM 733 N N . TYR A 1 96 ? -10.857 -6.813 6.098 1.00 98.69 96 TYR A N 1
ATOM 734 C CA . TYR A 1 96 ? -11.814 -5.738 5.920 1.00 98.69 96 TYR A CA 1
ATOM 735 C C . TYR A 1 96 ? -11.192 -4.685 5.007 1.00 98.69 96 TYR A C 1
ATOM 737 O O . TYR A 1 96 ? -10.009 -4.364 5.155 1.00 98.69 96 TYR A O 1
ATOM 745 N N . MET A 1 97 ? -11.990 -4.118 4.111 1.00 98.19 97 MET A N 1
ATOM 746 C CA . MET A 1 97 ? -11.606 -2.980 3.283 1.00 98.19 97 MET A CA 1
ATOM 747 C C . MET A 1 97 ? -12.726 -1.944 3.306 1.00 98.19 97 MET A C 1
ATOM 749 O O . MET A 1 97 ? -13.903 -2.301 3.224 1.00 98.19 97 MET A O 1
ATOM 753 N N . PHE A 1 98 ? -12.345 -0.676 3.429 1.00 98.50 98 PHE A N 1
ATOM 754 C CA . PHE A 1 98 ? -13.234 0.478 3.394 1.00 98.50 98 PHE A CA 1
ATOM 755 C C . PHE A 1 98 ? -12.728 1.461 2.335 1.00 98.50 98 PHE A C 1
ATOM 757 O O . PHE A 1 98 ? -11.537 1.762 2.305 1.00 98.50 98 PHE A O 1
ATOM 764 N N . THR A 1 99 ? -13.613 2.014 1.510 1.00 97.69 99 THR A N 1
ATOM 765 C CA . THR A 1 99 ? -13.292 3.178 0.671 1.00 97.69 99 THR A CA 1
ATOM 766 C C . THR A 1 99 ? -13.674 4.433 1.441 1.00 97.69 99 THR A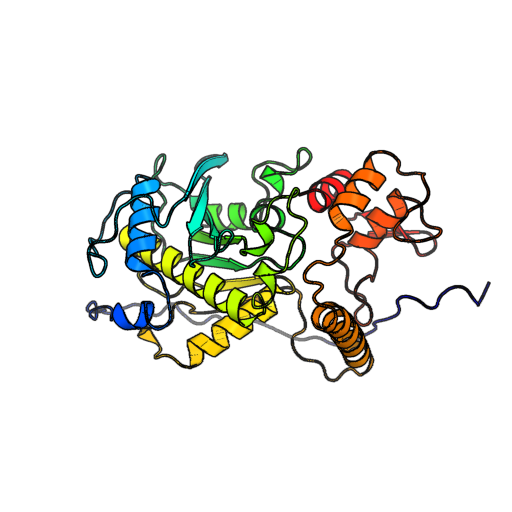 C 1
ATOM 768 O O . THR A 1 99 ? -14.864 4.699 1.620 1.00 97.69 99 THR A O 1
ATOM 771 N N . VAL A 1 100 ? -12.686 5.192 1.911 1.00 96.25 100 VAL A N 1
ATOM 772 C CA . VAL A 1 100 ? -12.890 6.349 2.795 1.00 96.25 100 VAL A CA 1
ATOM 773 C C . VAL A 1 100 ? -12.610 7.645 2.038 1.00 96.25 100 VAL A C 1
ATOM 775 O O . VAL A 1 100 ? -11.508 7.834 1.531 1.00 96.25 100 VAL A O 1
ATOM 778 N N . ARG A 1 101 ? -13.589 8.550 1.957 1.00 92.62 101 ARG A N 1
ATOM 779 C CA . ARG A 1 101 ? -13.420 9.909 1.432 1.00 92.62 101 ARG A CA 1
ATOM 780 C C . ARG A 1 101 ? -12.626 10.755 2.428 1.00 92.62 101 ARG A C 1
ATOM 782 O O . ARG A 1 101 ? -12.905 10.740 3.623 1.00 92.62 101 ARG A O 1
ATOM 789 N N . ILE A 1 102 ? -11.664 11.507 1.908 1.00 89.44 102 ILE A N 1
ATOM 790 C CA . ILE A 1 102 ? -10.663 12.268 2.678 1.00 89.44 102 ILE A CA 1
ATOM 791 C C . ILE A 1 102 ? -10.512 13.730 2.224 1.00 89.44 102 ILE A C 1
ATOM 793 O O . ILE A 1 102 ? -9.774 14.488 2.847 1.00 89.44 102 ILE A O 1
ATOM 797 N N . GLY A 1 103 ? -11.192 14.126 1.146 1.00 87.12 103 GLY A N 1
ATOM 798 C CA . GLY A 1 103 ? -11.121 15.466 0.564 1.00 87.12 103 GLY A CA 1
ATOM 799 C C . GLY A 1 103 ? -12.316 15.766 -0.343 1.00 87.12 103 GLY A C 1
ATOM 800 O O . GLY A 1 103 ? -13.245 14.958 -0.483 1.00 87.12 103 GLY A O 1
ATOM 801 N N . SER A 1 104 ? -12.322 16.957 -0.935 1.00 83.62 104 SER A N 1
ATOM 802 C CA . SER A 1 104 ? -13.455 17.466 -1.713 1.00 83.62 104 SER A CA 1
ATOM 803 C C . SER A 1 104 ? -13.504 16.937 -3.151 1.00 83.62 104 SER A C 1
ATOM 805 O O . SER A 1 104 ? -14.609 16.803 -3.684 1.00 83.62 104 SER A O 1
ATOM 807 N N . GLY A 1 105 ? -12.369 16.570 -3.754 1.00 86.19 105 GLY A N 1
ATOM 808 C CA . GLY A 1 105 ? -12.274 16.104 -5.137 1.00 86.19 105 GLY A CA 1
ATOM 809 C C . GLY A 1 105 ? -12.989 14.770 -5.413 1.00 86.19 105 GLY A C 1
ATOM 810 O O . GLY A 1 105 ? -13.303 14.014 -4.487 1.00 86.19 105 GLY A O 1
ATOM 811 N N . PRO A 1 106 ? -13.255 14.439 -6.693 1.00 85.31 106 PRO A N 1
ATOM 812 C CA . PRO A 1 106 ? -14.001 13.232 -7.076 1.00 85.31 106 PRO A CA 1
ATOM 813 C C . PRO A 1 106 ? -13.301 11.933 -6.640 1.00 85.31 106 PRO A C 1
ATOM 815 O O . PRO A 1 106 ? -13.958 10.987 -6.184 1.00 85.31 106 PRO A O 1
ATOM 818 N N . TYR A 1 107 ? -11.969 11.932 -6.726 1.00 93.12 107 TYR A N 1
ATOM 819 C CA . TYR A 1 107 ? -11.086 10.810 -6.408 1.00 93.12 107 TYR A CA 1
ATOM 820 C C . TYR A 1 107 ? -10.339 10.985 -5.072 1.00 93.12 107 TYR A C 1
ATOM 822 O O . TYR A 1 107 ? -9.451 10.195 -4.771 1.00 93.12 107 TYR A O 1
ATOM 830 N N . ASP A 1 108 ? -10.702 11.970 -4.234 1.00 92.06 108 ASP A N 1
ATOM 831 C CA . ASP A 1 108 ? -10.123 12.144 -2.889 1.00 92.06 108 ASP A CA 1
ATOM 832 C C . ASP A 1 108 ? -10.650 11.087 -1.910 1.00 92.06 108 ASP A C 1
ATOM 834 O O . ASP A 1 108 ? -11.500 11.326 -1.041 1.00 92.06 108 ASP A O 1
ATOM 838 N N . ARG A 1 109 ? -10.144 9.873 -2.103 1.00 95.12 109 ARG A N 1
ATOM 839 C CA . ARG A 1 109 ? -10.538 8.634 -1.442 1.00 95.12 109 ARG A CA 1
ATOM 840 C C . ARG A 1 109 ? -9.278 7.834 -1.133 1.00 95.12 109 ARG A C 1
ATOM 842 O O . ARG A 1 109 ? -8.331 7.881 -1.903 1.00 95.12 109 ARG A O 1
ATOM 849 N N . ILE A 1 110 ? -9.290 7.064 -0.056 1.00 97.81 110 ILE A N 1
ATOM 850 C CA . ILE A 1 110 ? -8.266 6.055 0.241 1.00 97.81 110 ILE A CA 1
ATOM 851 C C . ILE A 1 110 ? -8.930 4.696 0.426 1.00 97.81 110 ILE A C 1
ATOM 853 O O . ILE A 1 110 ? -10.076 4.613 0.883 1.00 97.81 110 ILE A O 1
ATOM 857 N N . GLY A 1 111 ? -8.212 3.626 0.101 1.00 98.50 111 GLY A N 1
ATOM 858 C CA . GLY A 1 111 ? -8.550 2.309 0.621 1.00 98.50 111 GLY A CA 1
ATOM 859 C C . GLY A 1 111 ? -8.000 2.215 2.034 1.00 98.50 111 GLY A C 1
ATOM 860 O O . GLY A 1 111 ? -6.842 2.542 2.266 1.00 98.50 111 GLY A O 1
ATOM 861 N N . LEU A 1 112 ? -8.814 1.799 2.998 1.00 98.75 112 LEU A N 1
ATOM 862 C CA . LEU A 1 112 ? -8.380 1.529 4.364 1.00 98.75 112 LEU A CA 1
ATOM 863 C C . LEU A 1 112 ? -8.590 0.045 4.647 1.00 98.75 112 LEU A C 1
ATOM 865 O O . LEU A 1 112 ? -9.702 -0.470 4.543 1.00 98.75 112 LEU A O 1
ATOM 869 N N . HIS A 1 113 ? -7.509 -0.650 4.978 1.00 98.81 113 HIS A N 1
ATOM 870 C CA . HIS A 1 113 ? -7.460 -2.106 5.048 1.00 98.81 113 HIS A CA 1
ATOM 871 C C . HIS A 1 113 ? -7.208 -2.513 6.493 1.00 98.81 113 HIS A C 1
ATOM 873 O O . HIS A 1 113 ? -6.390 -1.894 7.171 1.00 98.81 113 HIS A O 1
ATOM 879 N N . ARG A 1 114 ? -7.877 -3.571 6.955 1.00 98.75 114 ARG A N 1
ATOM 880 C CA . ARG A 1 114 ? -7.597 -4.232 8.236 1.00 98.75 114 ARG A CA 1
ATOM 881 C C . ARG A 1 114 ? -7.553 -5.739 8.034 1.00 98.75 114 ARG A C 1
ATOM 883 O O . ARG A 1 114 ? -8.514 -6.326 7.548 1.00 98.75 114 ARG A O 1
ATOM 890 N N . VAL A 1 115 ? -6.457 -6.369 8.428 1.00 98.81 115 VAL A N 1
ATOM 891 C CA . VAL A 1 115 ? -6.254 -7.818 8.438 1.00 98.81 115 VAL A CA 1
ATOM 892 C C . VAL A 1 115 ? -5.986 -8.216 9.876 1.00 98.81 115 VAL A C 1
ATOM 894 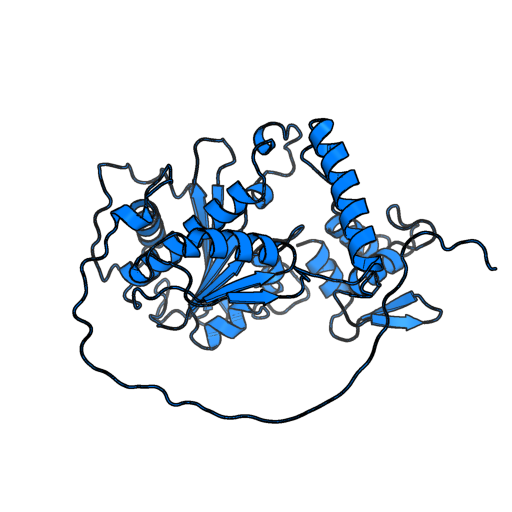O O . VAL A 1 115 ? -4.973 -7.844 10.470 1.00 98.81 115 VAL A O 1
ATOM 897 N N . VAL A 1 116 ? -6.935 -8.936 10.459 1.00 98.69 116 VAL A N 1
ATOM 898 C CA . VAL A 1 116 ? -6.982 -9.138 11.903 1.00 98.69 116 VAL A CA 1
ATOM 899 C C . VAL A 1 116 ? -7.507 -10.528 12.226 1.00 98.69 116 VAL A C 1
ATOM 901 O O . VAL A 1 116 ? -8.342 -11.083 11.507 1.00 98.69 116 VAL A O 1
ATOM 904 N N . LYS A 1 117 ? -7.009 -11.095 13.323 1.00 98.50 117 LYS A N 1
ATOM 905 C CA . LYS A 1 117 ? -7.613 -12.273 13.937 1.00 98.50 117 LYS A CA 1
ATOM 906 C C . LYS A 1 117 ? -8.900 -11.863 14.641 1.00 98.50 117 LYS A C 1
ATOM 908 O O . LYS A 1 117 ? -8.906 -10.916 15.424 1.00 98.50 117 LYS A O 1
ATOM 913 N N . GLU A 1 118 ? -9.979 -12.579 14.396 1.00 98.12 118 GLU A N 1
ATOM 914 C CA . GLU A 1 118 ? -11.240 -12.418 15.108 1.00 98.12 118 GLU A CA 1
ATOM 915 C C . GLU A 1 118 ? -11.308 -13.352 16.321 1.00 98.12 118 GLU A C 1
ATOM 917 O O . GLU A 1 118 ? -10.698 -14.420 16.339 1.00 98.12 118 GLU A O 1
ATOM 922 N N . TRP A 1 119 ? -12.056 -12.955 17.352 1.00 94.94 119 TRP A N 1
ATOM 923 C CA . TRP A 1 119 ? -12.384 -13.845 18.477 1.00 94.94 119 TRP A CA 1
ATOM 924 C C . TRP A 1 119 ? -13.749 -14.526 18.300 1.00 94.94 119 TRP A C 1
ATOM 926 O O . TRP A 1 119 ? -14.014 -15.572 18.887 1.00 94.94 119 TRP A O 1
ATOM 936 N N . SER A 1 120 ? -14.615 -13.936 17.478 1.00 94.81 120 SER A N 1
ATOM 937 C CA . SER A 1 120 ? -15.837 -14.521 16.921 1.00 94.81 120 SER A CA 1
ATOM 938 C C . SER A 1 120 ? -16.205 -13.759 15.634 1.00 94.81 120 SER A C 1
ATOM 940 O O . SER A 1 120 ? -15.689 -12.656 15.440 1.00 94.81 120 SER A O 1
ATOM 942 N N . PRO A 1 121 ? -17.046 -14.308 14.735 1.00 94.12 121 PRO A N 1
ATOM 943 C CA . PRO A 1 121 ? -17.335 -13.687 13.441 1.00 94.12 121 PRO A CA 1
ATOM 944 C C . PRO A 1 121 ? -17.739 -12.209 13.537 1.00 94.12 121 PRO A C 1
ATOM 946 O O . PRO A 1 121 ? -18.583 -11.843 14.355 1.00 94.12 121 PRO A O 1
ATOM 949 N N . ASN A 1 122 ? -17.131 -11.377 12.688 1.00 94.50 122 ASN A N 1
ATOM 950 C CA . ASN A 1 122 ? -17.264 -9.912 12.663 1.00 94.50 122 ASN A CA 1
ATOM 951 C C . ASN A 1 122 ? -16.738 -9.202 13.934 1.00 94.50 122 ASN A C 1
ATOM 953 O O . ASN A 1 122 ? -17.026 -8.026 14.144 1.00 94.50 122 ASN A O 1
ATOM 957 N N . ARG A 1 123 ? -15.961 -9.871 14.801 1.00 95.88 123 ARG A N 1
ATOM 958 C CA . ARG A 1 123 ? -15.412 -9.277 16.035 1.00 95.88 123 ARG A CA 1
ATOM 959 C C . ARG A 1 123 ? -13.885 -9.416 16.109 1.00 95.88 123 ARG A C 1
ATOM 961 O O . ARG A 1 123 ? -13.382 -10.430 16.605 1.00 95.88 123 ARG A O 1
ATOM 968 N N . PRO A 1 124 ? -13.137 -8.397 15.642 1.00 97.12 124 PRO A N 1
ATOM 969 C CA . PRO A 1 124 ? -11.682 -8.318 15.771 1.00 97.12 124 PRO A CA 1
ATOM 970 C C . PRO A 1 124 ? -11.189 -8.536 17.207 1.00 97.12 124 PRO A C 1
ATOM 972 O O . PRO A 1 124 ? -11.796 -8.065 18.171 1.00 97.12 124 PRO A O 1
ATOM 975 N N . ALA A 1 125 ? -10.074 -9.248 17.362 1.00 96.50 125 ALA A N 1
ATOM 976 C CA . ALA A 1 125 ? -9.412 -9.431 18.646 1.00 96.50 125 ALA A CA 1
ATOM 977 C C . ALA A 1 125 ? -8.701 -8.141 19.090 1.00 96.50 125 ALA A C 1
ATOM 979 O O . ALA A 1 125 ? -8.027 -7.476 18.303 1.00 96.50 125 ALA A O 1
ATOM 980 N N . ARG A 1 126 ? -8.826 -7.805 20.379 1.00 96.12 126 ARG A N 1
ATOM 981 C CA . ARG A 1 126 ? -8.168 -6.639 20.989 1.00 96.12 126 ARG A CA 1
ATOM 982 C C . ARG A 1 126 ? -6.679 -6.929 21.182 1.00 96.12 126 ARG A C 1
ATOM 984 O O . ARG A 1 126 ? -6.324 -7.997 21.679 1.00 96.12 126 ARG A O 1
ATOM 991 N N . THR A 1 127 ? -5.805 -5.993 20.818 1.00 96.62 127 THR A N 1
ATOM 992 C CA . THR A 1 127 ? -4.346 -6.163 20.957 1.00 96.62 127 THR A CA 1
ATOM 993 C C . THR A 1 127 ? -3.609 -4.821 21.001 1.00 96.62 127 THR A C 1
ATOM 995 O O . THR A 1 127 ? -3.975 -3.862 20.317 1.00 96.62 127 THR A O 1
ATOM 998 N N . SER A 1 128 ? -2.541 -4.746 21.801 1.00 96.44 128 SER A N 1
ATOM 999 C CA . SER A 1 128 ? -1.596 -3.618 21.825 1.00 96.44 128 SER A CA 1
ATOM 1000 C C . SER A 1 128 ? -0.611 -3.640 20.649 1.00 96.44 128 SER A C 1
ATOM 1002 O O . SER A 1 128 ? -0.029 -2.607 20.310 1.00 96.44 128 SER A O 1
ATOM 1004 N N . LYS A 1 129 ? -0.435 -4.800 19.999 1.00 98.12 129 LYS A N 1
ATOM 1005 C CA . LYS A 1 129 ? 0.402 -4.947 18.806 1.00 98.12 129 LYS A CA 1
ATOM 1006 C C . LYS A 1 129 ? -0.363 -4.458 17.580 1.00 98.12 129 LYS A C 1
ATOM 1008 O O . LYS A 1 129 ? -1.405 -5.014 17.238 1.00 98.12 129 LYS A O 1
ATOM 1013 N N . SER A 1 130 ? 0.184 -3.478 16.878 1.00 98.25 130 SER A N 1
ATOM 1014 C CA . SER A 1 130 ? -0.381 -2.975 15.629 1.00 98.25 130 SER A CA 1
ATOM 1015 C C . SER A 1 130 ? 0.706 -2.642 14.618 1.00 98.25 130 SER A C 1
ATOM 1017 O O . SER A 1 130 ? 1.805 -2.228 14.991 1.00 98.25 130 SER A O 1
ATOM 1019 N N . LEU A 1 131 ? 0.370 -2.814 13.343 1.00 98.75 131 LEU A N 1
ATOM 1020 C CA . LEU A 1 131 ? 1.155 -2.351 12.203 1.00 98.75 131 LEU A CA 1
ATOM 1021 C C . LEU A 1 131 ? 0.228 -1.558 11.278 1.00 98.75 131 LEU A C 1
ATOM 1023 O O . LEU A 1 131 ? -0.915 -1.963 11.095 1.00 98.75 131 LEU A O 1
ATOM 1027 N N . PHE A 1 132 ? 0.707 -0.472 10.684 1.00 98.88 132 PHE A N 1
ATOM 1028 C CA . PHE A 1 132 ? 0.064 0.202 9.560 1.00 98.88 132 PHE A CA 1
ATOM 1029 C C . PHE A 1 132 ? 1.016 0.183 8.361 1.00 98.88 132 PHE A C 1
ATOM 1031 O O . PHE A 1 132 ? 2.144 0.661 8.474 1.00 98.88 132 PHE A O 1
ATOM 1038 N N . PHE A 1 133 ? 0.595 -0.389 7.234 1.00 98.81 133 PHE A N 1
ATOM 1039 C CA . PHE A 1 133 ? 1.434 -0.558 6.046 1.00 98.81 133 PHE A CA 1
ATOM 1040 C C . PHE A 1 133 ? 1.077 0.434 4.930 1.00 98.81 133 PHE A C 1
ATOM 1042 O O . PHE A 1 133 ? -0.080 0.528 4.518 1.00 98.81 133 PHE A O 1
ATOM 1049 N N . GLN A 1 134 ? 2.099 1.116 4.416 1.00 98.44 134 GLN A N 1
ATOM 1050 C CA . GLN A 1 134 ? 2.077 1.926 3.200 1.00 98.44 134 GLN A CA 1
ATOM 1051 C C . GLN A 1 134 ? 2.791 1.156 2.076 1.00 98.44 134 GLN A C 1
ATOM 1053 O O . GLN A 1 134 ? 3.979 0.840 2.193 1.00 98.44 134 GLN A O 1
ATOM 1058 N N . HIS A 1 135 ? 2.075 0.869 0.985 1.00 96.50 135 HIS A N 1
ATOM 1059 C CA . HIS A 1 135 ? 2.658 0.279 -0.227 1.00 96.50 135 HIS A CA 1
ATOM 1060 C C . HIS A 1 135 ? 3.580 1.271 -0.959 1.00 96.50 135 HIS A C 1
ATOM 1062 O O . HIS A 1 135 ? 3.569 2.469 -0.669 1.00 96.50 135 HIS A O 1
ATOM 1068 N N . GLY A 1 136 ? 4.357 0.760 -1.914 1.00 92.69 136 GLY A N 1
ATOM 1069 C CA . GLY A 1 136 ? 5.100 1.577 -2.877 1.00 92.69 136 GLY A CA 1
ATOM 1070 C C . GLY A 1 136 ? 4.311 1.816 -4.163 1.00 92.69 136 GLY A C 1
ATOM 1071 O O . GLY A 1 136 ? 3.131 1.474 -4.247 1.00 92.69 136 GLY A O 1
ATOM 1072 N N . ASP A 1 137 ? 4.972 2.366 -5.174 1.00 88.75 137 ASP A N 1
ATOM 1073 C CA . ASP A 1 137 ? 4.367 2.616 -6.485 1.00 88.75 137 ASP A CA 1
ATOM 1074 C C . ASP A 1 137 ? 3.978 1.304 -7.191 1.00 88.75 137 ASP A C 1
ATOM 1076 O O . ASP A 1 137 ? 4.408 0.213 -6.806 1.00 88.75 137 ASP A O 1
ATOM 1080 N N . ALA A 1 138 ? 3.137 1.406 -8.225 1.00 84.44 138 ALA A N 1
ATOM 1081 C CA . ALA A 1 138 ? 2.659 0.285 -9.047 1.00 84.44 138 ALA A CA 1
ATOM 1082 C C . ALA A 1 138 ? 1.890 -0.844 -8.315 1.00 84.44 138 ALA A C 1
ATOM 1084 O O . ALA A 1 138 ? 1.503 -1.818 -8.963 1.00 84.44 138 ALA A O 1
ATOM 1085 N N . LYS A 1 139 ? 1.650 -0.750 -6.998 1.00 89.81 139 LYS A N 1
ATOM 1086 C CA . LYS A 1 139 ? 1.002 -1.799 -6.187 1.00 89.81 139 LYS A CA 1
ATOM 1087 C C . LYS A 1 139 ? -0.003 -1.236 -5.177 1.00 89.81 139 LYS A C 1
ATOM 1089 O O . LYS A 1 139 ? 0.004 -0.051 -4.869 1.00 89.81 139 LYS A O 1
ATOM 1094 N N . SER A 1 140 ? -0.842 -2.130 -4.654 1.00 94.06 140 SER A N 1
ATOM 1095 C CA . SER A 1 140 ? -1.809 -1.906 -3.569 1.00 94.06 140 SER A CA 1
ATOM 1096 C C . SER A 1 140 ? -1.359 -2.592 -2.267 1.00 94.06 140 SER A C 1
ATOM 1098 O O . SER A 1 140 ? -0.466 -3.449 -2.265 1.00 94.06 140 SER A O 1
ATOM 1100 N N . PHE A 1 141 ? -2.021 -2.296 -1.146 1.00 97.25 141 PHE A N 1
ATOM 1101 C CA . PHE A 1 141 ? -1.922 -3.073 0.092 1.00 97.25 141 PHE A CA 1
ATOM 1102 C C . PHE A 1 141 ? -2.229 -4.554 -0.155 1.00 97.25 141 PHE A C 1
ATOM 1104 O O . PHE A 1 141 ? -1.563 -5.420 0.414 1.00 97.25 141 PHE A O 1
ATOM 1111 N N . VAL A 1 142 ? -3.221 -4.871 -0.997 1.00 95.62 142 VAL A N 1
ATOM 1112 C CA . VAL A 1 142 ? -3.605 -6.266 -1.271 1.00 95.62 142 VAL A CA 1
ATOM 1113 C C . VAL A 1 142 ? -2.493 -6.995 -2.027 1.00 95.62 142 VAL A C 1
ATOM 1115 O O . VAL A 1 142 ? -2.080 -8.063 -1.577 1.00 95.62 142 VAL A O 1
ATOM 1118 N N . GLY A 1 143 ? -1.949 -6.401 -3.095 1.00 92.56 143 GLY A N 1
ATOM 1119 C CA . GLY A 1 143 ? -0.846 -6.989 -3.867 1.00 92.56 143 GLY A CA 1
ATOM 1120 C C . GLY A 1 143 ? 0.422 -7.217 -3.032 1.00 92.56 143 GLY A C 1
ATOM 1121 O O . GLY A 1 143 ? 1.054 -8.265 -3.141 1.00 92.56 143 GLY A O 1
ATOM 1122 N N . MET A 1 144 ? 0.760 -6.286 -2.130 1.00 93.31 144 MET A N 1
ATOM 1123 C CA . MET A 1 144 ? 1.958 -6.400 -1.282 1.00 93.31 144 MET A CA 1
ATOM 1124 C C . MET A 1 144 ? 1.779 -7.307 -0.054 1.00 93.31 144 MET A C 1
ATOM 1126 O O . MET A 1 144 ? 2.666 -8.093 0.277 1.00 93.31 144 MET A O 1
ATOM 1130 N N . MET A 1 145 ? 0.661 -7.186 0.671 1.00 96.44 145 MET A N 1
ATOM 1131 C CA . MET A 1 145 ? 0.499 -7.784 2.008 1.00 96.44 145 MET A CA 1
ATOM 1132 C C . MET A 1 145 ? -0.422 -9.010 2.037 1.00 96.44 145 MET A C 1
ATOM 1134 O O . MET A 1 145 ? -0.379 -9.769 3.014 1.00 96.44 145 MET A O 1
ATOM 1138 N N . LEU A 1 146 ? -1.229 -9.213 0.990 1.00 96.25 146 LEU A N 1
ATOM 1139 C CA . LEU A 1 146 ? -2.214 -10.290 0.831 1.00 96.25 146 LEU A CA 1
ATOM 1140 C C . LEU A 1 146 ? -2.161 -10.984 -0.560 1.00 96.25 146 LEU A C 1
ATOM 1142 O O . LEU A 1 146 ? -3.226 -11.312 -1.091 1.00 96.25 146 LEU A O 1
ATOM 1146 N N . PRO A 1 147 ? -0.985 -11.253 -1.171 1.00 92.75 147 PRO A N 1
ATOM 1147 C CA . PRO A 1 147 ? -0.907 -11.745 -2.553 1.00 92.75 147 PRO A CA 1
ATOM 1148 C C . PRO A 1 147 ? -1.707 -13.035 -2.808 1.00 92.75 147 PRO A C 1
ATOM 1150 O O . PRO A 1 147 ? -2.304 -13.175 -3.872 1.00 92.75 147 PRO A O 1
ATOM 1153 N N . GLY A 1 148 ? -1.837 -13.936 -1.822 1.00 93.56 148 GLY A N 1
ATOM 1154 C CA . GLY A 1 148 ? -2.681 -15.136 -1.933 1.00 93.56 148 GLY A CA 1
ATOM 1155 C C . GLY A 1 148 ? -4.190 -14.879 -2.111 1.00 93.56 148 GLY A C 1
ATOM 1156 O O . GLY A 1 148 ? -4.940 -15.814 -2.375 1.00 93.56 148 GLY A O 1
ATOM 1157 N N . ILE A 1 149 ? -4.678 -13.640 -1.969 1.00 91.56 149 ILE A N 1
ATOM 1158 C CA . ILE A 1 149 ? -6.079 -13.296 -2.273 1.00 91.56 149 ILE A CA 1
ATOM 1159 C C . ILE A 1 149 ? -6.294 -13.047 -3.773 1.00 91.56 149 ILE A C 1
ATOM 1161 O O . ILE A 1 149 ? -7.389 -13.337 -4.264 1.00 91.56 149 ILE A O 1
ATOM 1165 N N . ASN A 1 150 ? -5.275 -12.543 -4.479 1.00 87.00 150 ASN A N 1
ATOM 1166 C CA . ASN A 1 150 ? -5.348 -12.186 -5.901 1.00 87.00 150 ASN A CA 1
ATOM 1167 C C . ASN A 1 150 ? -4.677 -13.236 -6.809 1.00 87.00 150 ASN A C 1
ATOM 1169 O O . ASN A 1 150 ? -5.117 -13.423 -7.937 1.00 87.00 150 ASN A O 1
ATOM 1173 N N . SER A 1 151 ? -3.660 -13.947 -6.313 1.00 91.75 151 SER A N 1
ATOM 1174 C CA . SER A 1 151 ? -2.926 -14.988 -7.043 1.00 91.75 151 SER A CA 1
ATOM 1175 C C . SER A 1 151 ? -3.668 -16.337 -7.025 1.00 91.75 151 SER A C 1
ATOM 1177 O O . SER A 1 151 ? -3.729 -16.964 -5.964 1.00 91.75 151 SER A O 1
ATOM 1179 N N . PRO A 1 152 ? -4.197 -16.847 -8.160 1.00 90.88 152 PRO A N 1
ATOM 1180 C CA . PRO A 1 152 ? -4.741 -18.207 -8.247 1.00 90.88 152 PRO A CA 1
ATOM 1181 C C . PRO A 1 152 ? -3.710 -19.312 -7.966 1.00 90.88 152 PRO A C 1
ATOM 1183 O O . PRO A 1 152 ? -4.104 -20.410 -7.571 1.00 90.88 152 PRO A O 1
ATOM 1186 N N . THR A 1 153 ? -2.411 -19.050 -8.150 1.00 92.94 153 THR A N 1
ATOM 1187 C CA . THR A 1 153 ? -1.344 -20.047 -7.924 1.00 92.94 153 THR A CA 1
ATOM 1188 C C . THR A 1 153 ? -0.744 -20.033 -6.514 1.00 92.94 153 THR A C 1
ATOM 1190 O O . THR A 1 153 ? 0.044 -20.913 -6.166 1.00 92.94 153 THR A O 1
ATOM 1193 N N . THR A 1 154 ? -1.153 -19.092 -5.659 1.00 93.19 154 THR A N 1
ATOM 1194 C CA . THR A 1 154 ? -0.650 -18.946 -4.286 1.00 93.19 154 THR A CA 1
ATOM 1195 C C . THR A 1 154 ? -1.719 -19.332 -3.254 1.00 93.19 154 THR A C 1
ATOM 1197 O O . THR A 1 154 ? -2.878 -18.943 -3.385 1.00 93.19 154 THR A O 1
ATOM 1200 N N . PRO A 1 155 ? -1.376 -20.061 -2.170 1.00 93.69 155 PRO A N 1
ATOM 1201 C CA . PRO A 1 155 ? -2.338 -20.384 -1.118 1.00 93.69 155 PRO A CA 1
ATOM 1202 C C . PRO A 1 155 ? -2.959 -19.131 -0.487 1.00 93.69 155 PRO A C 1
ATOM 1204 O O . PRO A 1 155 ? -2.250 -18.228 -0.056 1.00 93.69 155 PRO A O 1
ATOM 1207 N N . ARG A 1 156 ? -4.287 -19.116 -0.330 1.00 92.31 156 ARG A N 1
ATOM 1208 C CA . ARG A 1 156 ? -5.062 -17.963 0.174 1.00 92.31 156 ARG A CA 1
ATOM 1209 C C . ARG A 1 156 ? -4.582 -17.373 1.507 1.00 92.31 156 ARG A C 1
ATOM 1211 O O . ARG A 1 156 ? -4.742 -16.181 1.745 1.00 92.31 156 ARG A O 1
ATOM 1218 N N . GLY A 1 157 ? -3.990 -18.200 2.368 1.00 94.94 157 GLY A N 1
ATOM 1219 C CA . GLY A 1 157 ? -3.398 -17.802 3.649 1.00 94.94 157 GLY A CA 1
ATOM 1220 C C . GLY A 1 157 ? -1.983 -17.211 3.577 1.00 94.94 157 GLY A C 1
ATOM 1221 O O . GLY A 1 157 ? -1.392 -16.940 4.622 1.00 94.94 157 GLY A O 1
ATOM 1222 N N . PHE A 1 158 ? -1.409 -17.055 2.384 1.00 94.94 158 PHE A N 1
ATOM 1223 C CA . PHE A 1 158 ? -0.062 -16.532 2.175 1.00 94.94 158 PHE A CA 1
ATOM 1224 C C . PHE A 1 158 ? -0.077 -15.006 2.010 1.00 94.94 158 PHE A C 1
ATOM 1226 O O . PHE A 1 158 ? -0.721 -14.450 1.117 1.00 94.94 158 PHE A O 1
ATOM 1233 N N . GLY A 1 159 ? 0.667 -14.333 2.882 1.00 94.88 159 GLY A N 1
ATOM 1234 C CA . GLY A 1 159 ? 0.835 -12.884 2.890 1.00 94.88 159 GLY A CA 1
ATOM 1235 C C . GLY A 1 159 ? 1.345 -12.406 4.245 1.00 94.88 159 GLY A C 1
ATOM 1236 O O . GLY A 1 159 ? 1.018 -12.990 5.285 1.00 94.88 159 GLY A O 1
ATOM 1237 N N . MET A 1 160 ? 2.146 -11.339 4.253 1.00 96.88 160 MET A N 1
ATOM 1238 C CA . MET A 1 160 ? 2.742 -10.806 5.483 1.00 96.88 160 MET A CA 1
ATOM 1239 C C . MET A 1 160 ? 1.669 -10.378 6.496 1.00 96.88 160 MET A C 1
ATOM 1241 O O . MET A 1 160 ? 1.797 -10.660 7.688 1.00 96.88 160 MET A O 1
ATOM 1245 N N . ALA A 1 161 ? 0.562 -9.783 6.036 1.00 98.31 161 ALA A N 1
ATOM 1246 C CA . ALA A 1 161 ? -0.534 -9.405 6.924 1.00 98.31 161 ALA A CA 1
ATOM 1247 C C . ALA A 1 161 ? -1.226 -10.622 7.566 1.00 98.31 161 ALA A C 1
ATOM 1249 O O . ALA A 1 161 ? -1.582 -10.564 8.741 1.00 98.31 161 ALA A O 1
ATOM 1250 N N . VAL A 1 162 ? -1.358 -11.745 6.848 1.00 98.38 162 VAL A N 1
ATOM 1251 C CA . VAL A 1 162 ? -1.930 -12.987 7.402 1.00 98.38 162 VAL A CA 1
ATOM 1252 C C . VAL A 1 162 ? -1.010 -13.579 8.469 1.00 98.38 162 VAL A C 1
ATOM 1254 O O . VAL A 1 162 ? -1.475 -13.952 9.546 1.00 98.38 162 VAL A O 1
ATOM 1257 N N . TYR A 1 163 ? 0.300 -13.629 8.205 1.00 98.31 163 TYR A N 1
ATOM 1258 C CA . TYR A 1 163 ? 1.290 -14.105 9.174 1.00 98.31 163 TYR A CA 1
ATOM 1259 C C . TYR A 1 163 ? 1.285 -13.264 10.460 1.00 98.31 163 TYR A C 1
ATOM 1261 O O . TYR A 1 163 ? 1.237 -13.809 11.566 1.00 98.31 163 TYR A O 1
ATOM 1269 N N . LEU A 1 164 ? 1.276 -11.936 10.330 1.00 98.69 164 LEU A N 1
ATOM 1270 C CA . LEU A 1 164 ? 1.237 -11.009 11.461 1.00 98.69 164 LEU A CA 1
ATOM 1271 C C . LEU A 1 164 ? -0.088 -11.099 12.244 1.00 98.69 164 LEU A C 1
ATOM 1273 O O . LEU A 1 164 ? -0.058 -11.156 13.476 1.00 98.69 164 LEU A O 1
ATOM 1277 N N . ALA A 1 165 ? -1.232 -11.212 11.559 1.00 98.62 165 ALA A N 1
ATOM 1278 C CA . ALA A 1 165 ? -2.540 -11.397 12.193 1.00 98.62 165 ALA A CA 1
ATOM 1279 C C . ALA A 1 165 ? -2.637 -12.724 12.970 1.00 98.62 165 ALA A C 1
ATOM 1281 O O . ALA A 1 165 ? -3.084 -12.732 14.120 1.00 98.62 165 ALA A O 1
ATOM 1282 N N . LYS A 1 166 ? -2.122 -13.833 12.412 1.00 98.06 166 LYS A N 1
ATOM 1283 C CA . LYS A 1 166 ? -1.997 -15.122 13.127 1.00 98.06 166 LYS A CA 1
ATOM 1284 C C . LYS A 1 166 ? -1.122 -15.014 14.389 1.00 98.06 166 LYS A C 1
ATOM 1286 O O . LYS A 1 166 ? -1.368 -15.734 15.352 1.00 98.06 166 LYS A O 1
ATOM 1291 N N . ASN A 1 167 ? -0.168 -14.078 14.422 1.00 98.19 167 ASN A N 1
ATOM 1292 C CA . ASN A 1 167 ? 0.698 -13.772 15.573 1.00 98.19 167 ASN A CA 1
ATOM 1293 C C . ASN A 1 167 ? 0.156 -12.661 16.513 1.00 98.19 167 ASN A C 1
ATOM 1295 O O . ASN A 1 167 ? 0.871 -12.170 17.402 1.00 98.19 167 ASN A O 1
ATOM 1299 N N . GLY A 1 168 ? -1.116 -12.276 16.356 1.00 98.00 168 GLY A N 1
ATOM 1300 C CA . GLY A 1 168 ? -1.818 -11.348 17.251 1.00 98.00 168 GLY A CA 1
ATOM 1301 C C . GLY A 1 168 ? -1.470 -9.871 17.051 1.00 98.00 168 GLY A C 1
ATOM 1302 O O . GLY A 1 168 ? -1.606 -9.084 17.991 1.00 98.00 168 GLY A O 1
ATOM 1303 N N . VAL A 1 169 ? -0.993 -9.495 15.862 1.00 98.69 169 VAL A N 1
ATOM 1304 C CA . VAL A 1 169 ? -0.861 -8.097 15.427 1.00 98.69 169 VAL A CA 1
ATOM 1305 C C . VAL A 1 169 ? -2.143 -7.683 14.710 1.00 98.69 169 VAL A C 1
ATOM 1307 O O . VAL A 1 169 ? -2.598 -8.385 13.813 1.00 98.69 169 VAL A O 1
ATOM 1310 N N . ASP A 1 170 ? -2.714 -6.539 15.074 1.00 98.62 170 ASP A N 1
ATOM 1311 C CA . ASP A 1 170 ? -3.779 -5.917 14.286 1.00 98.62 170 ASP A CA 1
ATOM 1312 C C . ASP A 1 170 ? -3.141 -5.132 13.133 1.00 98.62 170 ASP A C 1
ATOM 1314 O O . ASP A 1 170 ? -2.543 -4.070 13.347 1.00 98.62 170 ASP A O 1
ATOM 1318 N N . VAL A 1 171 ? -3.176 -5.708 11.929 1.00 98.88 171 VAL A N 1
ATOM 1319 C CA . VAL A 1 171 ? -2.511 -5.149 10.749 1.00 98.88 171 VAL A CA 1
ATOM 1320 C C . VAL A 1 171 ? -3.495 -4.277 9.995 1.00 98.88 171 VAL A C 1
ATOM 1322 O O . VAL A 1 171 ? -4.528 -4.748 9.532 1.00 98.88 171 VAL A O 1
ATOM 1325 N N . TRP A 1 172 ? -3.143 -3.017 9.821 1.00 98.88 172 TRP A N 1
ATOM 1326 C CA . TRP A 1 172 ? -3.845 -2.075 8.971 1.00 98.88 172 TRP A CA 1
ATOM 1327 C C . TRP A 1 172 ? -2.964 -1.659 7.794 1.00 98.88 172 TRP A C 1
ATOM 1329 O O . TRP A 1 172 ? -1.761 -1.935 7.762 1.00 98.88 172 TRP A O 1
ATOM 1339 N N . GLY A 1 173 ? -3.548 -0.957 6.835 1.00 98.69 173 GLY A N 1
ATOM 1340 C CA . GLY A 1 173 ? -2.805 -0.262 5.796 1.00 98.69 173 GLY A CA 1
ATOM 1341 C C . GLY A 1 173 ? -3.707 0.540 4.876 1.00 98.69 173 GLY A C 1
ATOM 1342 O O . GLY A 1 173 ? -4.925 0.586 5.070 1.00 98.69 173 GLY A O 1
ATOM 1343 N N . ILE A 1 174 ? -3.084 1.183 3.898 1.00 98.75 174 ILE A N 1
ATOM 1344 C CA . ILE A 1 174 ? -3.715 2.142 2.993 1.00 98.75 174 ILE A CA 1
ATOM 1345 C C . ILE A 1 174 ? -3.503 1.732 1.536 1.00 98.75 174 ILE A C 1
ATOM 1347 O O . ILE A 1 174 ? -2.387 1.349 1.199 1.00 98.75 174 ILE A O 1
ATOM 1351 N N . ASP A 1 175 ? -4.535 1.872 0.701 1.00 98.38 175 ASP A N 1
ATOM 1352 C CA . ASP A 1 175 ? -4.388 2.093 -0.744 1.00 98.38 175 ASP A CA 1
ATOM 1353 C C . ASP A 1 175 ? -4.460 3.613 -0.977 1.00 98.38 175 ASP A C 1
ATOM 1355 O O . ASP A 1 175 ? -5.454 4.257 -0.617 1.00 98.38 175 ASP A O 1
ATOM 1359 N N . GLN A 1 176 ? -3.387 4.207 -1.505 1.00 97.12 176 GLN A N 1
ATOM 1360 C CA . GLN A 1 176 ? -3.289 5.653 -1.759 1.00 97.12 176 GLN A CA 1
ATOM 1361 C C . GLN A 1 176 ? -4.276 6.113 -2.841 1.00 97.12 176 GLN A C 1
ATOM 1363 O O . GLN A 1 176 ? -4.701 5.325 -3.682 1.00 97.12 176 GLN A O 1
ATOM 1368 N N . ALA A 1 177 ? -4.622 7.404 -2.858 1.00 95.50 177 ALA A N 1
ATOM 1369 C CA . ALA A 1 177 ? -5.709 7.914 -3.703 1.00 95.50 177 ALA A CA 1
ATOM 1370 C C . ALA A 1 177 ? -5.529 7.648 -5.210 1.00 95.50 177 ALA A C 1
ATOM 1372 O O . ALA A 1 177 ? -6.507 7.389 -5.909 1.00 95.50 177 ALA A O 1
ATOM 1373 N N . TRP A 1 178 ? -4.286 7.636 -5.706 1.00 94.19 178 TRP A N 1
ATOM 1374 C CA . TRP A 1 178 ? -3.972 7.291 -7.099 1.00 94.19 178 TRP A CA 1
ATOM 1375 C C . TRP A 1 178 ? -4.277 5.826 -7.444 1.00 94.19 178 TRP A C 1
ATOM 1377 O O . TRP A 1 178 ? -4.598 5.528 -8.588 1.00 94.19 178 TRP A O 1
ATOM 1387 N N . ASN A 1 179 ? -4.257 4.918 -6.464 1.00 93.88 179 ASN A N 1
ATOM 1388 C CA . ASN A 1 179 ? -4.578 3.502 -6.650 1.00 93.88 179 ASN A CA 1
ATOM 1389 C C . ASN A 1 179 ? -6.094 3.245 -6.788 1.00 93.88 179 ASN A C 1
ATOM 1391 O O . ASN A 1 179 ? -6.498 2.157 -7.183 1.00 93.88 179 ASN A O 1
ATOM 1395 N N . LEU A 1 180 ? -6.935 4.247 -6.490 1.00 94.81 180 LEU A N 1
ATOM 1396 C CA . LEU A 1 180 ? -8.398 4.181 -6.611 1.00 94.81 180 LEU A CA 1
ATOM 1397 C C . LEU A 1 180 ? -8.965 4.956 -7.815 1.00 94.81 180 LEU A C 1
ATOM 1399 O O . LEU A 1 180 ? -10.185 5.124 -7.919 1.00 94.81 180 LEU A O 1
ATOM 1403 N N . VAL A 1 181 ? -8.111 5.441 -8.719 1.00 94.19 181 VAL A N 1
ATOM 1404 C CA . VAL A 1 181 ? -8.543 6.080 -9.969 1.00 94.19 181 VAL A CA 1
ATOM 1405 C C . VAL A 1 181 ? -8.888 4.987 -10.998 1.00 94.19 181 VAL A C 1
ATOM 1407 O O . VAL A 1 181 ? -8.048 4.126 -11.244 1.00 94.19 181 VAL A O 1
ATOM 1410 N N . PRO A 1 182 ? -10.104 4.962 -11.583 1.00 92.94 182 PRO A N 1
ATOM 1411 C CA . PRO A 1 182 ? -10.515 3.869 -12.473 1.00 92.94 182 PRO A CA 1
ATOM 1412 C C . PRO A 1 182 ? -9.737 3.801 -13.798 1.00 92.94 182 PRO A C 1
ATOM 1414 O O . PRO A 1 182 ? -9.522 4.839 -14.419 1.00 92.94 182 PRO A O 1
ATOM 1417 N N . ASP A 1 183 ? -9.484 2.585 -14.312 1.00 87.31 183 ASP A N 1
ATOM 1418 C CA . ASP A 1 183 ? -8.836 2.278 -15.612 1.00 87.31 183 ASP A CA 1
ATOM 1419 C C . ASP A 1 183 ? -9.415 3.034 -16.838 1.00 87.31 183 ASP A C 1
ATOM 1421 O O . ASP A 1 183 ? -8.807 3.040 -17.904 1.00 87.31 183 ASP A O 1
ATOM 1425 N N . GLY A 1 184 ? -10.613 3.622 -16.728 1.00 90.25 184 GLY A N 1
ATOM 1426 C CA . GLY A 1 184 ? -11.284 4.386 -17.790 1.00 90.25 184 GLY A CA 1
ATOM 1427 C C . GLY A 1 184 ? -11.107 5.910 -17.722 1.00 90.25 184 GLY A C 1
ATOM 1428 O O . GLY A 1 184 ? -11.782 6.620 -18.467 1.00 90.25 184 GLY A O 1
ATOM 1429 N N . VAL A 1 185 ? -10.277 6.427 -16.812 1.00 93.50 185 VAL A N 1
ATOM 1430 C CA . VAL A 1 185 ? -9.933 7.856 -16.724 1.00 93.50 185 VAL A CA 1
ATOM 1431 C C . VAL A 1 185 ? -8.786 8.173 -17.687 1.00 93.50 185 VAL A C 1
ATOM 1433 O O . VAL A 1 185 ? -7.815 7.431 -17.752 1.00 93.50 185 VAL A O 1
ATOM 1436 N N . SER A 1 186 ? -8.901 9.283 -18.421 1.00 93.56 186 SER A N 1
ATOM 1437 C CA . SER A 1 186 ? -7.873 9.782 -19.355 1.00 93.56 186 SER A CA 1
ATOM 1438 C C . SER A 1 186 ? -7.616 11.292 -19.229 1.00 93.56 186 SER A C 1
ATOM 1440 O O . SER A 1 186 ? -7.023 11.901 -20.113 1.00 93.56 186 SER A O 1
ATOM 1442 N N . ASP A 1 187 ? -8.151 11.917 -18.180 1.00 94.31 187 ASP A N 1
ATOM 1443 C CA . ASP A 1 187 ? -7.894 13.306 -17.804 1.00 94.31 187 ASP A CA 1
ATOM 1444 C C . ASP A 1 187 ? -7.409 13.278 -16.359 1.00 94.31 187 ASP A C 1
ATOM 1446 O O . ASP A 1 187 ? -8.193 13.054 -15.434 1.00 94.31 187 ASP A O 1
ATOM 1450 N N . PHE A 1 188 ? -6.101 13.454 -16.192 1.00 95.31 188 PHE A N 1
ATOM 1451 C CA . PHE A 1 188 ? -5.418 13.406 -14.905 1.00 95.31 188 PHE A CA 1
ATOM 1452 C C . PHE A 1 188 ? -5.112 14.802 -14.350 1.00 95.31 188 PHE A C 1
ATOM 1454 O O . PHE A 1 188 ? -4.393 14.913 -13.362 1.00 95.31 188 PHE A O 1
ATOM 1461 N N . THR A 1 189 ? -5.673 15.881 -14.915 1.00 94.56 189 THR A N 1
ATOM 1462 C CA . THR A 1 189 ? -5.414 17.264 -14.451 1.00 94.56 189 THR A CA 1
ATOM 1463 C C . THR A 1 189 ? -5.780 17.490 -12.979 1.00 94.56 189 THR A C 1
ATOM 1465 O O . THR A 1 189 ? -5.152 18.294 -12.293 1.00 94.56 189 THR A O 1
ATOM 1468 N N . PHE A 1 190 ? -6.727 16.714 -12.437 1.00 92.75 190 PHE A N 1
ATOM 1469 C CA . PHE A 1 190 ? -7.056 16.714 -11.005 1.00 92.75 190 PHE A CA 1
ATOM 1470 C C . PHE A 1 190 ? -5.907 16.236 -10.092 1.00 92.75 190 PHE A C 1
ATOM 1472 O O . PHE A 1 190 ? -5.992 16.419 -8.8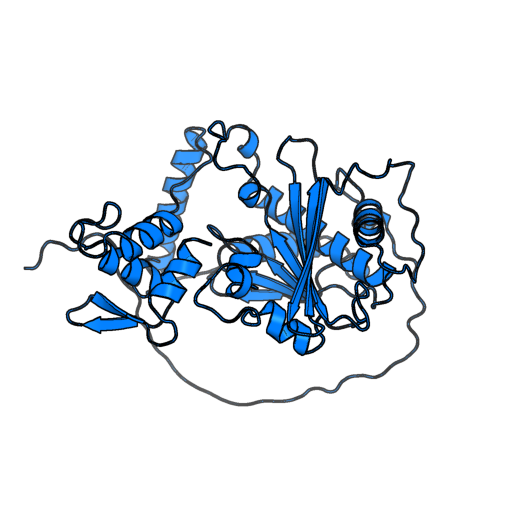76 1.00 92.75 190 PHE A O 1
ATOM 1479 N N . MET A 1 191 ? -4.861 15.613 -10.649 1.00 95.00 191 MET A N 1
ATOM 1480 C CA . MET A 1 191 ? -3.665 15.162 -9.932 1.00 95.00 191 MET A CA 1
ATOM 1481 C C . MET A 1 191 ? -2.561 16.225 -9.830 1.00 95.00 191 MET A C 1
ATOM 1483 O O . MET A 1 191 ? -1.533 15.943 -9.219 1.00 95.00 191 MET A O 1
ATOM 1487 N N . ALA A 1 192 ? -2.741 17.441 -10.363 1.00 94.06 192 ALA A N 1
ATOM 1488 C CA . ALA A 1 192 ? -1.690 18.468 -10.368 1.00 94.06 192 ALA A CA 1
ATOM 1489 C C . ALA A 1 192 ? -1.075 18.745 -8.974 1.00 94.06 192 ALA A C 1
ATOM 1491 O O . ALA A 1 192 ? 0.138 18.898 -8.849 1.00 94.06 192 ALA A O 1
ATOM 1492 N N . ASP A 1 193 ? -1.894 18.711 -7.915 1.00 91.56 193 ASP A N 1
ATOM 1493 C CA . ASP A 1 193 ? -1.469 18.890 -6.516 1.00 91.56 193 ASP A CA 1
ATOM 1494 C C . ASP A 1 193 ? -1.218 17.562 -5.752 1.00 91.56 193 ASP A C 1
ATOM 1496 O O . ASP A 1 193 ? -1.036 17.555 -4.531 1.00 91.56 193 ASP A O 1
ATOM 1500 N N . TRP A 1 194 ? -1.210 16.401 -6.422 1.00 93.44 194 TRP A N 1
ATOM 1501 C CA . TRP A 1 194 ? -1.130 15.066 -5.790 1.00 93.44 194 TRP A CA 1
ATOM 1502 C C . TRP A 1 194 ? 0.304 14.610 -5.452 1.00 93.44 194 TRP A C 1
ATOM 1504 O O . TRP A 1 194 ? 0.621 13.418 -5.431 1.00 93.44 194 TRP A O 1
ATOM 1514 N N . GLY A 1 195 ? 1.175 15.563 -5.122 1.00 92.81 195 GLY A N 1
ATOM 1515 C CA . GLY A 1 195 ? 2.546 15.296 -4.695 1.00 92.81 195 GLY A CA 1
ATOM 1516 C C . GLY A 1 195 ? 2.662 14.597 -3.330 1.00 92.81 195 GLY A C 1
ATOM 1517 O O . GLY A 1 195 ? 1.681 14.321 -2.634 1.00 92.81 195 GLY A O 1
ATOM 1518 N N . LEU A 1 196 ? 3.909 14.372 -2.905 1.00 93.81 196 LEU A N 1
ATOM 1519 C CA . LEU A 1 196 ? 4.282 13.725 -1.635 1.00 93.81 196 LEU A CA 1
ATOM 1520 C C . LEU A 1 196 ? 3.560 14.307 -0.401 1.00 93.81 196 LEU A C 1
ATOM 1522 O O . LEU A 1 196 ? 3.226 13.578 0.532 1.00 93.81 196 LEU A O 1
ATOM 1526 N N . ASP A 1 197 ? 3.285 15.613 -0.410 1.00 94.56 197 ASP A N 1
ATOM 1527 C CA . ASP A 1 197 ? 2.558 16.314 0.650 1.00 94.56 197 ASP A CA 1
ATOM 1528 C C . ASP A 1 197 ? 1.074 15.892 0.763 1.00 94.56 197 ASP A C 1
ATOM 1530 O O . ASP A 1 197 ? 0.536 15.779 1.868 1.00 94.56 197 ASP A O 1
ATOM 1534 N N . LYS A 1 198 ? 0.416 15.559 -0.354 1.00 94.19 198 LYS A N 1
ATOM 1535 C CA . LYS A 1 198 ? -0.911 14.931 -0.319 1.00 94.19 198 LYS A CA 1
ATOM 1536 C C . LYS A 1 198 ? -0.813 13.506 0.224 1.00 94.19 198 LYS A C 1
ATOM 1538 O O . LYS A 1 198 ? -1.516 13.168 1.174 1.00 94.19 198 LYS A O 1
ATOM 1543 N N . GLN A 1 199 ? 0.111 12.702 -0.306 1.00 95.56 199 GLN A N 1
ATOM 1544 C CA . GLN A 1 199 ? 0.257 11.301 0.104 1.00 95.56 199 GLN A CA 1
ATOM 1545 C C . GLN A 1 199 ? 0.560 11.145 1.605 1.00 95.56 199 GLN A C 1
ATOM 1547 O O . GLN A 1 199 ? 0.019 10.241 2.245 1.00 95.56 199 GLN A O 1
ATOM 1552 N N . GLN A 1 200 ? 1.371 12.034 2.200 1.00 96.62 200 GLN A N 1
ATOM 1553 C CA . GLN A 1 200 ? 1.650 12.004 3.644 1.00 96.62 200 GLN A CA 1
ATOM 1554 C C . GLN A 1 200 ? 0.445 12.428 4.497 1.00 96.62 200 GLN A C 1
ATOM 1556 O O . GLN A 1 200 ? 0.204 11.801 5.530 1.00 96.62 200 GLN A O 1
ATOM 1561 N N . ARG A 1 201 ? -0.361 13.415 4.061 1.00 95.88 201 ARG A N 1
ATOM 1562 C CA . ARG A 1 201 ? -1.641 13.738 4.723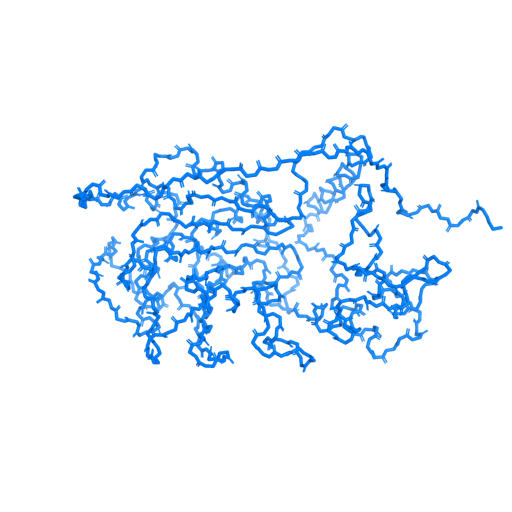 1.00 95.88 201 ARG A CA 1
ATOM 1563 C C . ARG A 1 201 ? -2.567 12.531 4.715 1.00 95.88 201 ARG A C 1
ATOM 1565 O O . ARG A 1 201 ? -3.128 12.184 5.751 1.00 95.88 201 ARG A O 1
ATOM 1572 N N . ASP A 1 202 ? -2.699 11.889 3.564 1.00 96.69 202 ASP A N 1
ATOM 1573 C CA . ASP A 1 202 ? -3.641 10.796 3.340 1.00 96.69 202 ASP A CA 1
ATOM 1574 C C . ASP A 1 202 ? -3.216 9.530 4.114 1.00 96.69 202 ASP A C 1
ATOM 1576 O O . ASP A 1 202 ? -4.048 8.892 4.766 1.00 96.69 202 ASP A O 1
ATOM 1580 N N . LEU A 1 203 ? -1.906 9.265 4.204 1.00 98.06 203 LEU A N 1
ATOM 1581 C CA . LEU A 1 203 ? -1.316 8.266 5.103 1.00 98.06 203 LEU A CA 1
ATOM 1582 C C . LEU A 1 203 ? -1.580 8.586 6.586 1.00 98.06 203 LEU A C 1
ATOM 1584 O O . LEU A 1 203 ? -2.062 7.724 7.323 1.00 98.06 203 LEU A O 1
ATOM 1588 N N . ARG A 1 204 ? -1.314 9.819 7.044 1.00 96.88 204 ARG A N 1
ATOM 1589 C CA . ARG A 1 204 ? -1.547 10.227 8.446 1.00 96.88 204 ARG A CA 1
ATOM 1590 C C . ARG A 1 204 ? -3.028 10.151 8.829 1.00 96.88 204 ARG A C 1
ATOM 1592 O O . ARG A 1 204 ? -3.335 9.661 9.916 1.00 96.88 204 ARG A O 1
ATOM 1599 N N . ARG A 1 205 ? -3.937 10.542 7.926 1.00 95.25 205 ARG A N 1
ATOM 1600 C CA . ARG A 1 205 ? -5.395 10.350 8.050 1.00 95.25 205 ARG A CA 1
ATOM 1601 C C . ARG A 1 205 ? -5.730 8.867 8.233 1.00 95.25 205 ARG A C 1
ATOM 1603 O O . ARG A 1 205 ? -6.374 8.516 9.219 1.00 95.25 205 ARG A O 1
ATOM 1610 N N . GLY A 1 206 ? -5.236 7.991 7.355 1.00 97.81 206 GLY A N 1
ATOM 1611 C CA . GLY A 1 206 ? -5.440 6.540 7.453 1.00 97.81 206 GLY A CA 1
ATOM 1612 C C . GLY A 1 206 ? -4.981 5.946 8.792 1.00 97.81 206 GLY A C 1
ATOM 1613 O O . GLY A 1 206 ? -5.729 5.196 9.423 1.00 97.81 206 GLY A O 1
ATOM 1614 N N . ILE A 1 207 ? -3.793 6.333 9.273 1.00 98.38 207 ILE A N 1
ATOM 1615 C CA . ILE A 1 207 ? -3.252 5.880 10.567 1.00 98.38 207 ILE A CA 1
ATOM 1616 C C . ILE A 1 207 ? -4.102 6.401 11.736 1.00 98.38 207 ILE A C 1
ATOM 1618 O O . ILE A 1 207 ? -4.402 5.634 12.652 1.00 98.38 207 ILE A O 1
ATOM 1622 N N . ALA A 1 208 ? -4.527 7.669 11.717 1.00 96.94 208 ALA A N 1
ATOM 1623 C CA . ALA A 1 208 ? -5.381 8.241 12.760 1.00 96.94 208 ALA A CA 1
ATOM 1624 C C . ALA A 1 208 ? -6.737 7.515 12.849 1.00 96.94 208 ALA A C 1
ATOM 1626 O O . ALA A 1 208 ? -7.152 7.120 13.940 1.00 96.94 208 ALA A O 1
ATOM 1627 N N . ILE A 1 209 ? -7.380 7.252 11.705 1.00 97.38 209 ILE A N 1
ATOM 1628 C CA . ILE A 1 209 ? -8.645 6.502 11.622 1.00 97.38 209 ILE A CA 1
ATOM 1629 C C . ILE A 1 209 ? -8.463 5.076 12.161 1.00 97.38 209 ILE A C 1
ATOM 1631 O O . ILE A 1 209 ? -9.255 4.628 12.989 1.00 97.38 209 ILE A O 1
ATOM 1635 N N . ALA A 1 210 ? -7.399 4.373 11.759 1.00 98.31 210 ALA A N 1
ATOM 1636 C CA . ALA A 1 210 ? -7.091 3.028 12.249 1.00 98.31 210 ALA A CA 1
ATOM 1637 C C . ALA A 1 210 ? -6.817 2.996 13.764 1.00 98.31 210 ALA A C 1
ATOM 1639 O O . ALA A 1 210 ? -7.317 2.120 14.475 1.00 98.31 210 ALA A O 1
ATOM 1640 N N . ARG A 1 211 ? -6.059 3.969 14.287 1.00 97.44 211 ARG A N 1
ATOM 1641 C CA . ARG A 1 211 ? -5.766 4.120 15.720 1.00 97.44 211 ARG A CA 1
ATOM 1642 C C . ARG A 1 211 ? -7.044 4.346 16.531 1.00 97.44 211 ARG A C 1
ATOM 1644 O O . ARG A 1 211 ? -7.254 3.662 17.532 1.00 97.44 211 ARG A O 1
ATOM 1651 N N . LEU A 1 212 ? -7.906 5.254 16.078 1.00 96.69 212 LEU A N 1
ATOM 1652 C CA . LEU A 1 212 ? -9.178 5.566 16.729 1.00 96.69 212 LEU A CA 1
ATOM 1653 C C . LEU A 1 212 ? -10.164 4.393 16.640 1.00 96.69 212 LEU A C 1
ATOM 1655 O O . LEU A 1 212 ? -10.723 4.001 17.659 1.00 96.69 212 LEU A O 1
ATOM 1659 N N . ALA A 1 213 ? -10.308 3.744 15.482 1.00 97.38 213 ALA A N 1
ATOM 1660 C CA . ALA A 1 213 ? -11.160 2.561 15.326 1.00 97.38 213 ALA A CA 1
ATOM 1661 C C . ALA A 1 213 ? -10.703 1.386 16.214 1.00 97.38 213 ALA A C 1
ATOM 1663 O O . ALA A 1 213 ? -11.527 0.645 16.758 1.00 97.38 213 ALA A O 1
ATOM 1664 N N . ARG A 1 214 ? -9.387 1.233 16.424 1.00 97.38 214 ARG A N 1
ATOM 1665 C CA . ARG A 1 214 ? -8.818 0.298 17.408 1.00 97.38 214 ARG A CA 1
ATOM 1666 C C . ARG A 1 214 ? -9.191 0.653 18.847 1.00 97.38 214 ARG A C 1
ATOM 1668 O O . ARG A 1 214 ? -9.511 -0.256 19.611 1.00 97.38 214 ARG A O 1
ATOM 1675 N N . TYR A 1 215 ? -9.159 1.933 19.212 1.00 96.62 215 TYR A N 1
ATOM 1676 C CA . TYR A 1 215 ? -9.521 2.393 20.555 1.00 96.62 215 TYR A CA 1
ATOM 1677 C C . TYR A 1 215 ? -11.022 2.248 20.841 1.00 96.62 215 TYR A C 1
ATOM 1679 O O . TYR A 1 215 ? -11.393 1.635 21.840 1.00 96.62 215 TYR A O 1
ATOM 1687 N N . LEU A 1 216 ? -11.878 2.679 19.907 1.00 96.50 216 LEU A N 1
ATOM 1688 C CA . LEU A 1 216 ? -13.335 2.496 19.960 1.00 96.50 216 LEU A CA 1
ATOM 1689 C C . LEU A 1 216 ? -13.735 1.018 20.125 1.00 96.50 216 LEU A C 1
ATOM 1691 O O . LEU A 1 216 ? -14.712 0.724 20.804 1.00 96.50 216 LEU A O 1
ATOM 1695 N N . THR A 1 217 ? -12.956 0.083 19.565 1.00 95.81 217 THR A N 1
ATOM 1696 C CA . THR A 1 217 ? -13.161 -1.378 19.695 1.00 95.81 217 THR A CA 1
ATOM 1697 C C . THR A 1 217 ? -12.367 -2.029 20.846 1.00 95.81 217 THR A C 1
ATOM 1699 O O . THR A 1 217 ? -12.232 -3.253 20.912 1.00 95.81 217 THR A O 1
ATOM 1702 N N . GLY A 1 218 ? -11.854 -1.230 21.789 1.00 94.69 218 GLY A N 1
ATOM 1703 C CA . GLY A 1 218 ? -11.299 -1.691 23.068 1.00 94.69 218 GLY A CA 1
ATOM 1704 C C . GLY A 1 218 ? -9.820 -2.097 23.065 1.00 94.69 218 GLY A C 1
ATOM 1705 O O . GLY A 1 218 ? -9.386 -2.799 23.979 1.00 94.69 218 GLY A O 1
ATOM 1706 N N . SER A 1 219 ? -9.034 -1.697 22.064 1.00 96.12 219 SER A N 1
ATOM 1707 C CA . SER A 1 219 ? -7.563 -1.801 22.108 1.00 96.12 219 SER A CA 1
ATOM 1708 C C . SER A 1 219 ? -6.929 -0.529 22.704 1.00 96.12 219 SER A C 1
ATOM 1710 O O . SER A 1 219 ? -7.562 0.524 22.687 1.00 96.12 219 SER A O 1
ATOM 1712 N N . PRO A 1 220 ? -5.677 -0.564 23.201 1.00 93.56 220 PRO A N 1
ATOM 1713 C CA . PRO A 1 220 ? -5.011 0.634 23.722 1.00 93.56 220 PRO A CA 1
ATOM 1714 C C . PRO A 1 220 ? -4.845 1.748 22.676 1.00 93.56 220 PRO A C 1
ATOM 1716 O O . PRO A 1 220 ? -4.528 1.471 21.512 1.00 93.56 220 PRO A O 1
ATOM 1719 N N . MET A 1 221 ? -4.992 3.002 23.126 1.00 92.12 221 MET A N 1
ATOM 1720 C CA . MET A 1 221 ? -4.895 4.238 22.324 1.00 92.12 221 MET A CA 1
ATOM 1721 C C . MET A 1 221 ? -3.443 4.657 21.999 1.00 92.12 221 MET A C 1
ATOM 1723 O O . MET A 1 221 ? -3.161 5.807 21.648 1.00 92.12 221 MET A O 1
ATOM 1727 N N . ASP A 1 222 ? -2.497 3.724 22.095 1.00 91.12 222 ASP A N 1
ATOM 1728 C CA . ASP A 1 222 ? -1.122 3.903 21.640 1.00 91.12 222 ASP A CA 1
ATOM 1729 C C . ASP A 1 222 ? -1.056 4.393 20.183 1.00 91.12 222 ASP A C 1
ATOM 1731 O O . ASP A 1 222 ? -1.908 4.053 19.356 1.00 91.12 222 ASP A O 1
ATOM 1735 N N . GLY A 1 223 ? 0.048 5.053 19.826 1.00 94.69 223 GLY A N 1
ATOM 1736 C CA . GLY A 1 223 ? 0.469 5.122 18.428 1.00 94.69 223 GLY A CA 1
ATOM 1737 C C . GLY A 1 223 ? 0.674 3.726 17.813 1.00 94.69 223 GLY A C 1
ATOM 1738 O O . GLY A 1 223 ? 0.878 2.722 18.509 1.00 94.69 223 GLY A O 1
ATOM 1739 N N . MET A 1 224 ? 0.627 3.651 16.488 1.00 98.00 224 MET A N 1
ATOM 1740 C CA . MET A 1 224 ? 0.852 2.429 15.713 1.00 98.00 224 MET A CA 1
ATOM 1741 C C . MET A 1 224 ? 2.316 2.345 15.261 1.00 98.00 224 MET A C 1
ATOM 1743 O O . MET A 1 224 ? 2.998 3.364 15.141 1.00 98.00 224 MET A O 1
ATOM 1747 N N . ILE A 1 225 ? 2.818 1.132 15.017 1.00 98.50 225 ILE A N 1
ATOM 1748 C CA . ILE A 1 225 ? 4.056 0.965 14.244 1.00 98.50 225 ILE A CA 1
ATOM 1749 C C . ILE A 1 225 ? 3.681 1.151 12.775 1.00 98.50 225 ILE A C 1
ATOM 1751 O O . ILE A 1 225 ? 2.698 0.569 12.323 1.00 98.50 225 ILE A O 1
ATOM 1755 N N . MET A 1 226 ? 4.444 1.938 12.029 1.00 98.50 226 MET A N 1
ATOM 1756 C CA . MET A 1 226 ? 4.288 2.080 10.583 1.00 98.50 226 MET A CA 1
ATOM 1757 C C . MET A 1 226 ? 5.327 1.222 9.852 1.00 98.50 226 MET A C 1
ATOM 1759 O O . MET A 1 226 ? 6.465 1.107 10.305 1.00 98.50 226 MET A O 1
ATOM 1763 N N . ALA A 1 227 ? 4.969 0.665 8.701 1.00 98.56 227 ALA A N 1
ATOM 1764 C CA . ALA A 1 227 ? 5.915 0.159 7.711 1.00 98.56 227 ALA A CA 1
ATOM 1765 C C . ALA A 1 227 ? 5.643 0.819 6.358 1.00 98.56 227 ALA A C 1
ATOM 1767 O O . ALA A 1 227 ? 4.488 1.058 6.008 1.00 98.56 227 ALA A O 1
ATOM 1768 N N . GLY A 1 228 ? 6.705 1.110 5.612 1.00 97.81 228 GLY A N 1
ATOM 1769 C CA . GLY A 1 228 ? 6.631 1.668 4.263 1.00 97.81 228 GLY A CA 1
ATOM 1770 C C . GLY A 1 228 ? 7.529 0.870 3.332 1.00 97.81 228 GLY A C 1
ATOM 1771 O O . GLY A 1 228 ? 8.653 0.552 3.715 1.00 97.81 228 GLY A O 1
ATOM 1772 N N . TYR A 1 229 ? 7.035 0.539 2.142 1.00 95.38 229 TYR A N 1
ATOM 1773 C CA . TYR A 1 229 ? 7.773 -0.216 1.127 1.00 95.38 229 TYR A CA 1
ATOM 1774 C C . TYR A 1 229 ? 8.072 0.644 -0.104 1.00 95.38 229 TYR A C 1
ATOM 1776 O O . TYR A 1 229 ? 7.174 1.343 -0.569 1.00 95.38 229 TYR A O 1
ATOM 1784 N N . SER A 1 230 ? 9.290 0.565 -0.656 1.00 92.06 230 SER A N 1
ATOM 1785 C CA . SER A 1 230 ? 9.707 1.338 -1.841 1.00 92.06 230 SER A CA 1
ATOM 1786 C C . SER A 1 230 ? 9.369 2.835 -1.662 1.00 92.06 230 SER A C 1
ATOM 1788 O O . SER A 1 230 ? 9.704 3.386 -0.614 1.00 92.06 230 SER A O 1
ATOM 1790 N N . SER A 1 231 ? 8.681 3.516 -2.586 1.00 91.88 231 SER A N 1
ATOM 1791 C CA . SER A 1 231 ? 8.254 4.926 -2.427 1.00 91.88 231 SER A CA 1
ATOM 1792 C C . SER A 1 231 ? 7.452 5.206 -1.145 1.00 91.88 231 SER A C 1
ATOM 1794 O O . SER A 1 231 ? 7.561 6.287 -0.560 1.00 91.88 231 SER A O 1
ATOM 1796 N N . GLY A 1 232 ? 6.753 4.200 -0.611 1.00 96.62 232 GLY A N 1
ATOM 1797 C CA . GLY A 1 232 ? 6.097 4.237 0.693 1.00 96.62 232 GLY A CA 1
ATOM 1798 C C . GLY A 1 232 ? 7.046 4.516 1.863 1.00 96.62 232 GLY A C 1
ATOM 1799 O O . GLY A 1 232 ? 6.607 4.995 2.911 1.00 96.62 232 GLY A O 1
ATOM 1800 N N . VAL A 1 233 ? 8.352 4.291 1.691 1.00 96.56 233 VAL A N 1
ATOM 1801 C CA . VAL A 1 233 ? 9.395 4.748 2.617 1.00 96.56 233 VAL A CA 1
ATOM 1802 C C . VAL A 1 233 ? 9.509 6.273 2.616 1.00 96.56 233 VAL A C 1
ATOM 1804 O O . VAL A 1 233 ? 9.556 6.874 3.689 1.00 96.56 233 VAL A O 1
ATOM 1807 N N . ALA A 1 234 ? 9.524 6.912 1.442 1.00 94.69 234 ALA A N 1
ATOM 1808 C CA . ALA A 1 234 ? 9.599 8.367 1.317 1.00 94.69 234 ALA A CA 1
ATOM 1809 C C . ALA A 1 234 ? 8.330 9.038 1.871 1.00 94.69 234 ALA A C 1
ATOM 1811 O O . ALA A 1 234 ? 8.431 9.954 2.690 1.00 94.69 234 ALA A O 1
ATOM 1812 N N . THR A 1 235 ? 7.147 8.517 1.529 1.00 97.12 235 THR A N 1
ATOM 1813 C CA . THR A 1 235 ? 5.859 8.957 2.103 1.00 97.12 235 THR A CA 1
ATOM 1814 C C . THR A 1 235 ? 5.814 8.739 3.620 1.00 97.12 235 THR A C 1
ATOM 1816 O O . THR A 1 235 ? 5.345 9.607 4.359 1.00 97.12 235 THR A O 1
ATOM 1819 N N . GLY A 1 236 ? 6.396 7.642 4.115 1.00 97.69 236 GLY A N 1
ATOM 1820 C CA . GLY A 1 236 ? 6.577 7.387 5.544 1.00 97.69 236 GLY A CA 1
ATOM 1821 C C . GLY A 1 236 ? 7.481 8.410 6.245 1.00 97.69 236 GLY A C 1
ATOM 1822 O O . GLY A 1 236 ? 7.116 8.932 7.298 1.00 97.69 236 GLY A O 1
ATOM 1823 N N . PHE A 1 237 ? 8.631 8.766 5.664 1.00 97.69 237 PHE A N 1
ATOM 1824 C CA . PHE A 1 237 ? 9.501 9.808 6.224 1.00 97.69 237 PHE A CA 1
ATOM 1825 C C . PHE A 1 237 ? 8.881 11.211 6.149 1.00 97.69 237 PHE A C 1
ATOM 1827 O O . PHE A 1 237 ? 9.060 11.993 7.083 1.00 97.69 237 PHE A O 1
ATOM 1834 N N . ALA A 1 238 ? 8.106 11.522 5.107 1.00 97.25 238 ALA A N 1
ATOM 1835 C CA . ALA A 1 238 ? 7.339 12.764 5.029 1.00 97.25 238 ALA A CA 1
ATOM 1836 C C . ALA A 1 238 ? 6.278 12.844 6.145 1.00 97.25 238 ALA A C 1
ATOM 1838 O O . ALA A 1 238 ? 6.189 13.860 6.838 1.00 97.25 238 ALA A O 1
ATOM 1839 N N . ALA A 1 239 ? 5.552 11.748 6.396 1.00 97.50 239 ALA A N 1
ATOM 1840 C CA . ALA A 1 239 ? 4.606 11.652 7.506 1.00 97.50 239 ALA A CA 1
ATOM 1841 C C . ALA A 1 239 ? 5.298 11.807 8.873 1.00 97.50 239 ALA A C 1
ATOM 1843 O O . ALA A 1 239 ? 4.836 12.586 9.705 1.00 97.50 239 ALA A O 1
ATOM 1844 N N . LEU A 1 240 ? 6.441 11.145 9.097 1.00 96.94 240 LEU A N 1
ATOM 1845 C CA . LEU A 1 240 ? 7.243 11.309 10.318 1.00 96.94 240 LEU A CA 1
ATOM 1846 C C . LEU A 1 240 ? 7.739 12.747 10.518 1.00 96.94 240 LEU A C 1
ATOM 1848 O O . LEU A 1 240 ? 7.749 13.235 11.647 1.00 96.94 240 LEU A O 1
ATOM 1852 N N . ASN A 1 241 ? 8.137 13.437 9.446 1.00 96.81 241 ASN A N 1
ATOM 1853 C CA . ASN A 1 241 ? 8.584 14.828 9.517 1.00 96.81 241 ASN A CA 1
ATOM 1854 C C . ASN A 1 241 ? 7.449 15.778 9.943 1.00 96.81 241 ASN A C 1
ATOM 1856 O O . ASN A 1 241 ? 7.700 16.726 10.687 1.00 96.81 241 ASN A O 1
ATOM 1860 N N . ALA A 1 242 ? 6.208 15.503 9.529 1.00 95.50 242 ALA A N 1
ATOM 1861 C CA . ALA A 1 242 ? 5.024 16.227 9.991 1.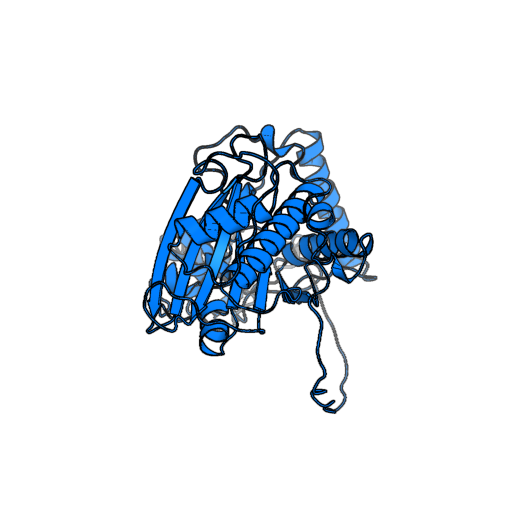00 95.50 242 ALA A CA 1
ATOM 1862 C C . ALA A 1 242 ? 4.663 15.882 11.451 1.00 95.50 242 ALA A C 1
ATOM 1864 O O . ALA A 1 242 ? 4.430 16.780 12.257 1.00 95.50 242 ALA A O 1
ATOM 1865 N N . GLU A 1 243 ? 4.692 14.598 11.829 1.00 94.94 243 GLU A N 1
ATOM 1866 C CA . GLU A 1 243 ? 4.474 14.147 13.216 1.00 94.94 243 GLU A CA 1
ATOM 1867 C C . GLU A 1 243 ? 5.511 14.734 14.193 1.00 94.94 243 GLU A C 1
ATOM 1869 O O . GLU A 1 243 ? 5.195 15.003 15.352 1.00 94.94 243 GLU A O 1
ATOM 1874 N N . ALA A 1 244 ? 6.742 14.985 13.738 1.00 95.62 244 ALA A N 1
ATOM 1875 C CA . ALA A 1 244 ? 7.785 15.618 14.543 1.00 95.62 244 ALA A CA 1
ATOM 1876 C C . ALA A 1 244 ? 7.457 17.068 14.954 1.00 95.62 244 ALA A C 1
ATOM 1878 O O . ALA A 1 244 ? 7.975 17.520 15.976 1.00 95.62 244 ALA A O 1
ATOM 1879 N N . GLN A 1 245 ? 6.586 17.772 14.216 1.00 95.44 245 GLN A N 1
ATOM 1880 C CA . GLN A 1 245 ? 6.189 19.156 14.524 1.00 95.44 245 GLN A CA 1
ATOM 1881 C C . GLN A 1 245 ? 5.113 19.253 15.620 1.00 95.44 245 GLN A C 1
ATOM 1883 O O . GLN A 1 245 ? 4.930 20.323 16.196 1.00 95.44 245 GLN A O 1
ATOM 1888 N N . ILE A 1 246 ? 4.411 18.153 15.923 1.00 92.06 246 ILE A N 1
ATOM 1889 C CA . ILE A 1 246 ? 3.386 18.087 16.978 1.00 92.06 246 ILE A CA 1
ATOM 1890 C C . ILE A 1 246 ? 3.923 17.413 18.249 1.00 92.06 246 ILE A C 1
ATOM 1892 O O . ILE A 1 246 ? 4.938 16.706 18.228 1.00 92.06 246 ILE A O 1
ATOM 1896 N N . GLY A 1 247 ? 3.248 17.643 19.376 1.00 90.69 247 GLY A N 1
ATOM 1897 C CA . GLY A 1 247 ? 3.604 17.099 20.684 1.00 90.69 247 GLY A CA 1
ATOM 1898 C C . GLY A 1 247 ? 3.433 15.582 20.763 1.00 90.69 247 GLY A C 1
ATOM 1899 O O . GLY A 1 247 ? 2.561 14.999 20.125 1.00 90.69 247 GLY A O 1
ATOM 1900 N N . GLU A 1 248 ? 4.257 14.919 21.575 1.00 88.31 248 GLU A N 1
ATOM 1901 C CA . GLU A 1 248 ? 4.390 13.455 21.564 1.00 88.31 248 GLU A CA 1
ATOM 1902 C C . GLU A 1 248 ? 3.068 12.700 21.795 1.00 88.31 248 GLU A C 1
ATOM 1904 O O . GLU A 1 248 ? 2.764 11.772 21.052 1.00 88.31 248 GLU A O 1
ATOM 1909 N N . GLY A 1 249 ? 2.231 13.142 22.741 1.00 86.56 249 GLY A N 1
ATOM 1910 C CA . GLY A 1 249 ? 0.918 12.529 23.001 1.00 86.56 249 GLY A CA 1
ATOM 1911 C C . GLY A 1 249 ? -0.117 12.702 21.876 1.00 86.56 249 GLY A C 1
ATOM 1912 O O . GLY A 1 249 ? -1.108 11.972 21.839 1.00 86.56 249 GLY A O 1
ATOM 1913 N N . GLN A 1 250 ? 0.112 13.638 20.950 1.00 87.25 250 GLN A N 1
ATOM 1914 C CA . GLN A 1 250 ? -0.737 13.887 19.778 1.00 87.25 250 GLN A CA 1
ATOM 1915 C C . GLN A 1 250 ? -0.351 12.973 18.599 1.00 87.25 250 GLN A C 1
ATOM 1917 O O . GLN A 1 250 ? -1.161 12.749 17.701 1.00 87.25 250 GLN A O 1
ATOM 1922 N N . ARG A 1 251 ? 0.863 12.400 18.610 1.00 93.75 251 ARG A N 1
ATOM 1923 C CA . ARG A 1 251 ? 1.390 11.563 17.522 1.00 93.75 251 ARG A CA 1
ATOM 1924 C C . ARG A 1 251 ? 0.642 10.240 17.394 1.00 93.75 251 ARG A C 1
ATOM 1926 O O . ARG A 1 251 ? 0.239 9.615 18.375 1.00 93.75 251 ARG A O 1
ATOM 1933 N N . ASN A 1 252 ? 0.501 9.798 16.153 1.00 96.38 252 ASN A N 1
ATOM 1934 C CA . ASN A 1 252 ? -0.145 8.559 15.742 1.00 96.38 252 ASN A CA 1
ATOM 1935 C C . ASN A 1 252 ? 0.867 7.454 15.407 1.00 96.38 252 ASN A C 1
ATOM 1937 O O . ASN A 1 252 ? 0.506 6.277 15.446 1.00 96.38 252 ASN A O 1
ATOM 1941 N N . ILE A 1 253 ? 2.129 7.802 15.130 1.00 97.44 253 ILE A N 1
ATOM 1942 C CA . ILE A 1 253 ? 3.206 6.852 14.808 1.00 97.44 253 ILE A CA 1
ATOM 1943 C C . ILE A 1 253 ? 4.164 6.717 16.003 1.00 97.44 253 ILE A C 1
ATOM 1945 O O . ILE A 1 253 ? 4.770 7.701 16.419 1.00 97.44 253 ILE A O 1
ATOM 1949 N N . LYS A 1 254 ? 4.341 5.494 16.535 1.00 96.19 254 LYS A N 1
ATOM 1950 C CA . LYS A 1 254 ? 5.284 5.190 17.643 1.00 96.19 254 LYS A CA 1
ATOM 1951 C C . LYS A 1 254 ? 6.572 4.472 17.218 1.00 96.19 254 LYS A C 1
ATOM 1953 O O . LYS A 1 254 ? 7.401 4.135 18.057 1.00 96.19 254 LYS A O 1
ATOM 1958 N N . GLY A 1 255 ? 6.733 4.200 15.927 1.00 97.06 255 GLY A N 1
ATOM 1959 C CA . GLY A 1 255 ? 7.908 3.546 15.354 1.00 97.06 255 GLY A CA 1
ATOM 1960 C C . GLY A 1 255 ? 7.722 3.309 13.859 1.00 97.06 255 GLY A C 1
ATOM 1961 O O . GLY A 1 255 ? 6.587 3.261 13.386 1.00 97.06 255 GLY A O 1
ATOM 1962 N N . PHE A 1 256 ? 8.821 3.171 13.118 1.00 98.12 256 PHE A N 1
ATOM 1963 C CA . PHE A 1 256 ? 8.793 3.036 11.663 1.00 98.12 256 PHE A CA 1
ATOM 1964 C C . PHE A 1 256 ? 9.764 1.964 11.165 1.00 98.12 256 PHE A C 1
ATOM 1966 O O . PHE A 1 256 ? 10.894 1.871 11.642 1.00 98.12 256 PHE A O 1
ATOM 1973 N N . ILE A 1 257 ? 9.303 1.176 10.196 1.00 98.25 257 ILE A N 1
ATOM 1974 C CA . ILE A 1 257 ? 10.050 0.130 9.501 1.00 98.25 257 ILE A CA 1
ATOM 1975 C C . ILE A 1 257 ? 10.126 0.525 8.014 1.00 98.25 257 ILE A C 1
ATOM 1977 O O . ILE A 1 257 ? 9.173 0.268 7.273 1.00 98.25 257 ILE A O 1
ATOM 1981 N N . PRO A 1 258 ? 11.209 1.182 7.563 1.00 96.62 258 PRO A N 1
ATOM 1982 C CA . PRO A 1 258 ? 11.453 1.392 6.141 1.00 96.62 258 PRO A CA 1
ATOM 1983 C C . PRO A 1 258 ? 11.891 0.074 5.484 1.00 96.62 258 PRO A C 1
ATOM 1985 O O . PRO A 1 258 ? 12.717 -0.648 6.043 1.00 96.62 258 PRO A O 1
ATOM 1988 N N . ILE A 1 259 ? 11.343 -0.237 4.309 1.00 94.06 259 ILE A N 1
ATOM 1989 C CA . ILE A 1 259 ? 11.606 -1.471 3.560 1.00 94.06 259 ILE A CA 1
ATOM 1990 C C . ILE A 1 259 ? 11.983 -1.106 2.118 1.00 94.06 259 ILE A C 1
ATOM 1992 O O . ILE A 1 259 ? 11.208 -0.468 1.408 1.00 94.06 259 ILE A O 1
ATOM 1996 N N . ASP A 1 260 ? 13.176 -1.530 1.701 1.00 87.75 260 ASP A N 1
ATOM 1997 C CA . ASP A 1 260 ? 13.675 -1.513 0.319 1.00 87.75 260 ASP A CA 1
ATOM 1998 C C . ASP A 1 260 ? 13.596 -0.157 -0.420 1.00 87.75 260 ASP A C 1
ATOM 2000 O O . ASP A 1 260 ? 13.251 -0.090 -1.598 1.00 87.75 260 ASP A O 1
ATOM 2004 N N . LEU A 1 261 ? 13.978 0.937 0.258 1.00 86.44 261 LEU A N 1
ATOM 2005 C CA . LEU A 1 261 ? 14.325 2.209 -0.394 1.00 86.44 261 LEU A CA 1
ATOM 2006 C C . LEU A 1 261 ? 15.499 2.916 0.303 1.00 86.44 261 LEU A C 1
ATOM 2008 O O . LEU A 1 261 ? 15.473 3.156 1.513 1.00 86.44 261 LEU A O 1
ATOM 2012 N N . SER A 1 262 ? 16.491 3.335 -0.483 1.00 80.94 262 SER A N 1
ATOM 2013 C CA . SER A 1 262 ? 17.565 4.234 -0.047 1.00 80.94 262 SER A CA 1
ATOM 2014 C C . SER A 1 262 ? 17.087 5.688 -0.051 1.00 80.94 262 SER A C 1
ATOM 2016 O O . SER A 1 262 ? 16.834 6.255 -1.107 1.00 80.94 262 SER A O 1
ATOM 2018 N N . ILE A 1 263 ? 16.996 6.318 1.125 1.00 81.00 263 ILE A N 1
ATOM 2019 C CA . ILE A 1 263 ? 16.553 7.725 1.260 1.00 81.00 263 ILE A CA 1
ATOM 2020 C C . ILE A 1 263 ? 17.682 8.763 1.230 1.00 81.00 263 ILE A C 1
ATOM 2022 O O . ILE A 1 263 ? 17.422 9.964 1.169 1.00 81.00 263 ILE A O 1
ATOM 2026 N N . LYS A 1 264 ? 18.933 8.313 1.355 1.00 85.25 264 LYS A N 1
ATOM 2027 C CA . LYS A 1 264 ? 20.152 9.129 1.325 1.00 85.25 264 LYS A CA 1
ATOM 2028 C C . LYS A 1 264 ? 21.285 8.288 0.760 1.00 85.25 264 LYS A C 1
ATOM 2030 O O . LYS A 1 264 ? 21.351 7.092 1.034 1.00 85.25 264 LYS A O 1
ATOM 2035 N N . THR A 1 265 ? 22.170 8.930 0.013 1.00 83.94 265 THR A N 1
ATOM 2036 C CA . THR A 1 265 ? 23.356 8.323 -0.585 1.00 83.94 265 THR A CA 1
ATOM 2037 C C . THR A 1 265 ? 24.425 9.394 -0.786 1.00 83.94 265 THR A C 1
ATOM 2039 O O . THR A 1 265 ? 24.096 10.562 -0.999 1.00 83.94 265 THR A O 1
ATOM 2042 N N . ASP A 1 266 ? 25.686 8.999 -0.681 1.00 89.31 266 ASP A N 1
ATOM 2043 C CA . ASP A 1 266 ? 26.871 9.744 -1.107 1.00 89.31 266 ASP A CA 1
ATOM 2044 C C . ASP A 1 266 ? 27.514 9.133 -2.369 1.00 89.31 266 ASP A C 1
ATOM 2046 O O . ASP A 1 266 ? 28.505 9.659 -2.878 1.00 89.31 266 ASP A O 1
ATOM 2050 N N . ASP A 1 267 ? 26.925 8.063 -2.918 1.00 86.88 267 ASP A N 1
ATOM 2051 C CA . ASP A 1 267 ? 27.385 7.431 -4.150 1.00 86.88 267 ASP A CA 1
ATOM 2052 C C . ASP A 1 267 ? 27.040 8.279 -5.398 1.00 86.88 267 ASP A C 1
ATOM 2054 O O . ASP A 1 267 ? 25.866 8.626 -5.612 1.00 86.88 267 ASP A O 1
ATOM 2058 N N . PRO A 1 268 ? 28.020 8.599 -6.268 1.00 88.19 268 PRO A N 1
ATOM 2059 C CA . PRO A 1 268 ? 27.778 9.385 -7.478 1.00 88.19 268 PRO A CA 1
ATOM 2060 C C . PRO A 1 268 ? 26.892 8.694 -8.526 1.00 88.19 268 PRO A C 1
ATOM 2062 O O . PRO A 1 268 ? 26.201 9.390 -9.270 1.00 88.19 268 PRO A O 1
ATOM 2065 N N . GLY A 1 269 ? 26.895 7.359 -8.600 1.00 82.62 269 GLY A N 1
ATOM 2066 C CA . GLY A 1 269 ? 26.090 6.577 -9.544 1.00 82.62 269 GLY A CA 1
ATOM 2067 C C . GLY A 1 269 ? 24.607 6.611 -9.186 1.00 82.62 269 GLY A C 1
ATOM 2068 O O . GLY A 1 269 ? 23.778 6.999 -10.017 1.00 82.62 269 GLY A O 1
ATOM 2069 N N . MET A 1 270 ? 24.279 6.323 -7.922 1.00 81.19 270 MET A N 1
ATOM 2070 C CA . MET A 1 270 ? 22.937 6.529 -7.367 1.00 81.19 270 MET A CA 1
ATOM 2071 C C . MET A 1 270 ? 22.489 7.981 -7.572 1.00 81.19 270 MET A C 1
ATOM 2073 O O . MET A 1 270 ? 21.397 8.233 -8.076 1.00 81.19 270 MET A O 1
ATOM 2077 N N . THR A 1 271 ? 23.345 8.948 -7.221 1.00 86.25 271 THR A N 1
ATOM 2078 C CA . THR A 1 271 ? 23.026 10.383 -7.316 1.00 86.25 271 THR A CA 1
ATOM 2079 C C . THR A 1 271 ? 22.703 10.795 -8.752 1.00 86.25 271 THR A C 1
ATOM 2081 O O . THR A 1 271 ? 21.699 11.465 -8.987 1.00 86.25 271 THR A O 1
ATOM 2084 N N . ASN A 1 272 ? 23.500 10.363 -9.734 1.00 87.25 272 ASN A N 1
ATOM 2085 C CA . ASN A 1 272 ? 23.229 10.633 -11.146 1.00 87.25 272 ASN A CA 1
ATOM 2086 C C . ASN A 1 272 ? 21.938 9.946 -11.630 1.00 87.25 272 ASN A C 1
ATOM 2088 O O . ASN A 1 272 ? 21.188 10.536 -12.407 1.00 87.25 272 ASN A O 1
ATOM 2092 N N . THR A 1 273 ? 21.655 8.731 -11.153 1.00 82.06 273 THR A N 1
ATOM 2093 C CA . THR A 1 273 ? 20.428 7.984 -11.481 1.00 82.06 273 THR A CA 1
ATOM 2094 C C . THR A 1 273 ? 19.188 8.726 -10.973 1.00 82.06 273 THR A C 1
ATOM 2096 O O . THR A 1 273 ? 18.314 9.068 -11.769 1.00 82.06 273 THR A O 1
ATOM 2099 N N . PHE A 1 274 ? 19.152 9.097 -9.688 1.00 84.00 274 PHE A N 1
ATOM 2100 C CA . PHE A 1 274 ? 18.046 9.868 -9.109 1.00 84.00 274 PHE A CA 1
ATOM 2101 C C . PHE A 1 274 ? 17.897 11.268 -9.720 1.00 84.00 274 PHE A C 1
ATOM 2103 O O . PHE A 1 274 ? 16.773 11.724 -9.907 1.00 84.00 274 PHE A O 1
ATOM 2110 N N . MET A 1 275 ? 18.992 11.948 -10.083 1.00 89.00 275 MET A N 1
ATOM 2111 C CA . MET A 1 275 ? 18.914 13.238 -10.785 1.00 89.00 275 MET A CA 1
ATOM 2112 C C . MET A 1 275 ? 18.394 13.106 -12.223 1.00 89.00 275 MET A C 1
ATOM 2114 O O . MET A 1 275 ? 17.698 14.002 -12.698 1.00 89.00 275 MET A O 1
ATOM 2118 N N . THR A 1 276 ? 18.702 12.005 -12.915 1.00 89.62 276 THR A N 1
ATOM 2119 C CA . THR A 1 276 ? 18.154 11.718 -14.253 1.00 89.62 276 THR A CA 1
ATOM 2120 C C . THR A 1 276 ? 16.642 11.523 -14.173 1.00 89.62 276 THR A C 1
ATOM 2122 O O . THR A 1 276 ? 15.898 12.155 -14.920 1.00 89.62 276 THR A O 1
ATOM 2125 N N . GLU A 1 277 ? 16.190 10.719 -13.210 1.00 86.12 277 GLU A N 1
ATOM 2126 C CA . GLU A 1 277 ? 14.772 10.449 -12.973 1.00 86.12 277 GLU A CA 1
ATOM 2127 C C . GLU A 1 277 ? 14.005 11.694 -12.498 1.00 86.12 277 GLU A C 1
ATOM 2129 O O . GLU A 1 277 ? 12.938 12.002 -13.023 1.00 86.12 277 GLU A O 1
ATOM 2134 N N . TYR A 1 278 ? 14.579 12.484 -11.585 1.00 90.81 278 TYR A N 1
ATOM 2135 C CA . TYR A 1 278 ? 14.015 13.773 -11.173 1.00 90.81 278 TYR A CA 1
ATOM 2136 C C . TYR A 1 278 ? 13.790 14.714 -12.366 1.00 90.81 278 TYR A C 1
ATOM 2138 O O . TYR A 1 278 ? 12.736 15.341 -12.458 1.00 90.81 278 TYR A O 1
ATOM 2146 N N . ASN A 1 279 ? 14.755 14.803 -13.288 1.00 95.44 279 ASN A N 1
ATOM 2147 C CA . ASN A 1 279 ? 14.627 15.652 -14.472 1.00 95.44 279 ASN A CA 1
ATOM 2148 C C . ASN A 1 279 ? 13.541 15.136 -15.432 1.00 95.44 279 ASN A C 1
ATOM 2150 O O . ASN A 1 279 ? 12.757 15.947 -15.918 1.00 95.44 279 ASN A O 1
ATOM 2154 N N . ARG A 1 280 ? 13.447 13.815 -15.656 1.00 94.19 280 ARG A N 1
ATOM 2155 C CA . ARG A 1 280 ? 12.386 13.189 -16.470 1.00 94.19 280 ARG A CA 1
ATOM 2156 C C . ARG A 1 280 ? 11.000 13.484 -15.899 1.00 94.19 280 ARG A C 1
ATOM 2158 O O . ARG A 1 280 ? 10.133 13.994 -16.601 1.00 94.19 280 ARG A O 1
ATOM 2165 N N . THR A 1 281 ? 10.801 13.210 -14.614 1.00 92.12 281 THR A N 1
ATOM 2166 C CA . THR A 1 281 ? 9.512 13.412 -13.942 1.00 92.12 281 THR A CA 1
ATOM 2167 C C . THR A 1 281 ? 9.166 14.897 -13.827 1.00 92.12 281 THR A C 1
ATOM 2169 O O . THR A 1 281 ? 8.002 15.266 -13.958 1.00 92.12 281 THR A O 1
ATOM 2172 N N . LYS A 1 282 ? 10.161 15.784 -13.681 1.00 94.62 282 LYS A N 1
ATOM 2173 C CA . LYS A 1 282 ? 9.942 17.230 -13.802 1.00 94.62 282 LYS A CA 1
ATOM 2174 C C . LYS A 1 282 ? 9.509 17.636 -15.214 1.00 94.62 282 LYS A C 1
ATOM 2176 O O . LYS A 1 282 ? 8.612 18.461 -15.325 1.00 94.62 282 LYS A O 1
ATOM 2181 N N . GLU A 1 283 ? 10.099 17.079 -16.270 1.00 96.56 283 GLU A N 1
ATOM 2182 C CA . GLU A 1 283 ? 9.694 17.374 -17.651 1.00 96.56 283 GLU A CA 1
ATOM 2183 C C . GLU A 1 283 ? 8.249 16.929 -17.930 1.00 96.56 283 GLU A C 1
ATOM 2185 O O . GLU A 1 283 ? 7.512 17.665 -18.579 1.00 96.56 283 GLU A O 1
ATOM 2190 N N . LEU A 1 284 ? 7.798 15.795 -17.380 1.00 95.12 284 LEU A N 1
ATOM 2191 C CA . LEU A 1 284 ? 6.384 15.393 -17.445 1.00 95.12 284 LEU A CA 1
ATOM 2192 C C . LEU A 1 284 ? 5.469 16.417 -16.749 1.00 95.12 284 LEU A C 1
ATOM 2194 O O . LEU A 1 284 ? 4.524 16.914 -17.359 1.00 95.12 284 LEU A O 1
ATOM 2198 N N . LEU A 1 285 ? 5.786 16.793 -15.506 1.00 94.62 285 LEU A N 1
ATOM 2199 C CA . LEU A 1 285 ? 4.978 17.731 -14.714 1.00 94.62 285 LEU A CA 1
ATOM 2200 C C . LEU A 1 285 ? 4.965 19.160 -15.289 1.00 94.62 285 LEU A C 1
ATOM 2202 O O . LEU A 1 285 ? 3.927 19.819 -15.253 1.00 94.62 285 LEU A O 1
ATOM 2206 N N . ASP A 1 286 ? 6.084 19.628 -15.851 1.00 96.00 286 ASP A N 1
ATOM 2207 C CA . ASP A 1 286 ? 6.186 20.923 -16.544 1.00 96.00 286 ASP A CA 1
ATOM 2208 C C . ASP A 1 286 ? 5.378 20.948 -17.860 1.00 96.00 286 ASP A C 1
ATOM 2210 O O . ASP A 1 286 ? 5.022 22.026 -18.336 1.00 96.00 286 ASP A O 1
ATOM 2214 N N . ASN A 1 287 ? 5.071 19.776 -18.432 1.00 96.69 287 ASN A N 1
ATOM 2215 C CA . ASN A 1 287 ? 4.189 19.585 -19.589 1.00 96.69 287 ASN A CA 1
ATOM 2216 C C . ASN A 1 287 ? 2.778 19.092 -19.182 1.00 96.69 287 ASN A C 1
ATOM 2218 O O . ASN A 1 287 ? 2.103 18.440 -19.978 1.00 96.69 287 ASN A O 1
ATOM 2222 N N . GLU A 1 288 ? 2.341 19.362 -17.944 1.00 96.38 288 GLU A N 1
ATOM 2223 C CA . GLU A 1 288 ? 1.007 19.017 -17.407 1.00 96.38 288 GLU A CA 1
ATOM 2224 C C . GLU A 1 288 ? 0.640 17.515 -17.521 1.00 96.38 288 GLU A C 1
ATOM 2226 O O . GLU A 1 288 ? -0.532 17.136 -17.562 1.00 96.38 288 GLU A O 1
ATOM 2231 N N . THR A 1 289 ? 1.647 16.635 -17.557 1.00 95.88 289 THR A N 1
ATOM 2232 C CA . THR A 1 289 ? 1.480 15.177 -17.633 1.00 95.88 289 THR A CA 1
ATOM 2233 C C . THR A 1 289 ? 1.601 14.561 -16.238 1.00 95.88 289 THR A C 1
ATOM 2235 O O . THR A 1 289 ? 2.661 14.617 -15.615 1.00 95.88 289 THR A O 1
ATOM 2238 N N . TYR A 1 290 ? 0.506 13.970 -15.750 1.00 94.25 290 TYR A N 1
ATOM 2239 C CA . TYR A 1 290 ? 0.372 13.458 -14.374 1.00 94.25 290 TYR A CA 1
ATOM 2240 C C . TYR A 1 290 ? 0.224 11.926 -14.278 1.00 94.25 290 TYR A C 1
ATOM 2242 O O . TYR A 1 290 ? -0.071 11.399 -13.208 1.00 94.25 290 TYR A O 1
ATOM 2250 N N . GLU A 1 291 ? 0.438 11.212 -15.385 1.00 89.94 291 GLU A N 1
ATOM 2251 C CA . GLU A 1 291 ? 0.483 9.747 -15.462 1.00 89.94 291 GLU A CA 1
ATOM 2252 C C . GLU A 1 291 ? 1.859 9.265 -15.956 1.00 89.94 291 GLU A C 1
ATOM 2254 O O . GLU A 1 291 ? 2.624 10.041 -16.529 1.00 89.94 291 GLU A O 1
ATOM 2259 N N . ASP A 1 292 ? 2.181 7.986 -15.739 1.00 88.69 292 ASP A N 1
ATOM 2260 C CA . ASP A 1 292 ? 3.434 7.378 -16.201 1.00 88.69 292 ASP A CA 1
ATOM 2261 C C . ASP A 1 292 ? 3.266 5.872 -16.480 1.00 88.69 292 ASP A C 1
ATOM 2263 O O . ASP A 1 292 ? 2.362 5.214 -15.954 1.00 88.69 292 ASP A O 1
ATOM 2267 N N . PHE A 1 293 ? 4.136 5.308 -17.319 1.00 87.25 293 PHE A N 1
ATOM 2268 C CA . PHE A 1 293 ? 3.999 3.935 -17.804 1.00 87.25 293 PHE A CA 1
ATOM 2269 C C . PHE A 1 293 ? 4.521 2.890 -16.804 1.00 87.25 293 PHE A C 1
ATOM 2271 O O . PHE A 1 293 ? 5.720 2.771 -16.553 1.00 87.25 293 PHE A O 1
ATOM 2278 N N . VAL A 1 294 ? 3.611 2.051 -16.302 1.00 86.38 294 VAL A N 1
ATOM 2279 C CA . VAL A 1 294 ? 3.913 0.949 -15.375 1.00 86.38 294 VAL A CA 1
ATOM 2280 C C . VAL A 1 294 ? 3.892 -0.403 -16.118 1.00 86.38 294 VAL A C 1
ATOM 2282 O O . VAL A 1 294 ? 2.812 -0.912 -16.426 1.00 86.38 294 VAL A O 1
ATOM 2285 N N . PRO A 1 295 ? 5.047 -1.053 -16.377 1.00 90.81 295 PRO A N 1
ATOM 2286 C CA . PRO A 1 295 ? 5.117 -2.229 -17.255 1.00 90.81 295 PRO A CA 1
ATOM 2287 C C . PRO A 1 295 ? 4.612 -3.543 -16.635 1.00 90.81 295 PRO A C 1
ATOM 2289 O O . PRO A 1 295 ? 4.440 -4.518 -17.364 1.00 90.81 295 PRO A O 1
ATOM 2292 N N . PHE A 1 296 ? 4.380 -3.598 -15.316 1.00 91.31 296 PHE A N 1
ATOM 2293 C CA . PHE A 1 296 ? 4.078 -4.828 -14.566 1.00 91.31 296 PHE A CA 1
ATOM 2294 C C . PHE A 1 296 ? 2.948 -5.665 -15.187 1.00 91.31 296 PHE A C 1
ATOM 2296 O O . PHE A 1 296 ? 3.187 -6.784 -15.639 1.00 91.31 296 PHE A O 1
ATOM 2303 N N . ARG A 1 297 ? 1.727 -5.118 -15.257 1.00 92.31 297 ARG A N 1
ATOM 2304 C CA . ARG A 1 297 ? 0.541 -5.842 -15.752 1.00 92.31 297 ARG A CA 1
ATOM 2305 C C . ARG A 1 297 ? 0.714 -6.304 -17.203 1.00 92.31 297 ARG A C 1
ATOM 2307 O O . ARG A 1 297 ? 0.321 -7.418 -17.531 1.00 92.31 297 ARG A O 1
ATOM 2314 N N . LEU A 1 298 ? 1.361 -5.487 -18.041 1.00 94.81 298 LEU A N 1
ATOM 2315 C CA . LEU A 1 298 ? 1.656 -5.823 -19.436 1.00 94.81 298 LEU A CA 1
ATOM 2316 C C . LEU A 1 298 ? 2.635 -7.001 -19.539 1.00 94.81 298 LEU A C 1
ATOM 2318 O O . LEU A 1 298 ? 2.363 -7.954 -20.263 1.00 94.81 298 LEU A O 1
ATOM 2322 N N . LEU A 1 299 ? 3.756 -6.962 -18.814 1.00 96.81 299 LEU A N 1
ATOM 2323 C CA . LEU A 1 299 ? 4.776 -8.012 -18.886 1.00 96.81 299 LEU A CA 1
ATOM 2324 C C . LEU A 1 299 ? 4.340 -9.323 -18.222 1.00 96.81 299 LEU A C 1
ATOM 2326 O O . LEU A 1 299 ? 4.722 -10.382 -18.712 1.00 96.81 299 LEU A O 1
ATOM 2330 N N . GLY A 1 300 ? 3.495 -9.283 -17.187 1.00 96.38 300 GLY A N 1
ATOM 2331 C CA . GLY A 1 300 ? 2.835 -10.486 -16.667 1.00 96.38 300 GLY A CA 1
ATOM 2332 C C . GLY A 1 300 ? 1.926 -11.136 -17.707 1.00 96.38 300 GLY A C 1
ATOM 2333 O O . GLY A 1 300 ? 2.104 -12.308 -18.034 1.00 96.38 300 GLY A O 1
ATOM 2334 N N . GLN A 1 301 ? 1.028 -10.353 -18.313 1.00 97.00 301 GLN A N 1
ATOM 2335 C CA . GLN A 1 301 ? 0.107 -10.860 -19.332 1.00 97.00 301 GLN A CA 1
ATOM 2336 C C . GLN A 1 301 ? 0.832 -11.384 -20.575 1.00 97.00 301 GLN A C 1
ATOM 2338 O O . GLN A 1 301 ? 0.479 -12.451 -21.075 1.00 97.00 301 GLN A O 1
ATOM 2343 N N . LEU A 1 302 ? 1.857 -10.684 -21.062 1.00 98.12 302 LEU A N 1
ATOM 2344 C CA . LEU A 1 302 ? 2.635 -11.133 -22.215 1.00 98.12 302 LEU A CA 1
ATOM 2345 C C . LEU A 1 302 ? 3.505 -12.354 -21.884 1.00 98.12 302 LEU A C 1
ATOM 2347 O O . LEU A 1 302 ? 3.482 -13.325 -22.634 1.00 98.12 302 LEU A O 1
ATOM 2351 N N . GLY A 1 303 ? 4.211 -12.358 -20.748 1.00 97.88 303 GLY A N 1
ATOM 2352 C CA . GLY A 1 303 ? 5.033 -13.495 -20.313 1.00 97.88 303 GLY A CA 1
ATOM 2353 C C . GLY A 1 303 ? 4.229 -14.781 -20.085 1.00 97.88 303 GLY A C 1
ATOM 2354 O O . GLY A 1 303 ? 4.754 -15.870 -20.294 1.00 97.88 303 GLY A O 1
ATOM 2355 N N . ARG A 1 304 ? 2.946 -14.654 -19.723 1.00 97.56 304 ARG A N 1
ATOM 2356 C CA . ARG A 1 304 ? 1.997 -15.765 -19.560 1.00 97.56 304 ARG A CA 1
ATOM 2357 C C . ARG A 1 304 ? 1.359 -16.241 -20.873 1.00 97.56 304 ARG A C 1
ATOM 2359 O O . ARG A 1 304 ? 1.178 -17.442 -21.049 1.00 97.56 304 ARG A O 1
ATOM 2366 N N . ASN A 1 305 ? 0.964 -15.327 -21.765 1.00 98.12 305 ASN A N 1
ATOM 2367 C CA . ASN A 1 305 ? 0.126 -15.661 -22.931 1.00 98.12 305 ASN A CA 1
ATOM 2368 C C . ASN A 1 305 ? 0.890 -15.756 -24.266 1.00 98.12 305 ASN A C 1
ATOM 2370 O O . ASN A 1 305 ? 0.391 -16.395 -25.190 1.00 98.12 305 ASN A O 1
ATOM 2374 N N . ASP A 1 306 ? 2.071 -15.142 -24.375 1.00 98.31 306 ASP A N 1
ATOM 2375 C CA . ASP A 1 306 ? 2.937 -15.169 -25.565 1.00 98.31 306 ASP A CA 1
ATOM 2376 C C . ASP A 1 306 ? 4.433 -15.144 -25.159 1.00 98.31 306 ASP A C 1
ATOM 2378 O O . ASP A 1 306 ? 5.150 -14.195 -25.485 1.00 98.31 306 ASP A O 1
ATOM 2382 N N . PRO A 1 307 ? 4.922 -16.143 -24.392 1.00 98.25 307 PRO A N 1
ATOM 2383 C CA . PRO A 1 307 ? 6.247 -16.119 -23.752 1.00 98.25 307 PRO A CA 1
ATOM 2384 C C . PRO A 1 307 ? 7.429 -15.978 -24.723 1.00 98.25 307 PRO A C 1
ATOM 2386 O O . PRO A 1 307 ? 8.457 -15.402 -24.352 1.00 98.25 307 PRO A O 1
ATOM 2389 N N . ASP A 1 308 ? 7.282 -16.490 -25.948 1.00 98.56 308 ASP A N 1
ATOM 2390 C CA . ASP A 1 308 ? 8.314 -16.500 -26.992 1.00 98.56 308 ASP A CA 1
ATOM 2391 C C . ASP A 1 308 ? 8.264 -15.263 -27.913 1.00 98.56 308 ASP A C 1
ATOM 2393 O O . ASP A 1 308 ? 9.225 -15.006 -28.641 1.00 98.56 308 ASP A O 1
ATOM 2397 N N . GLY A 1 309 ? 7.174 -14.485 -27.885 1.00 98.31 309 GLY A N 1
ATOM 2398 C CA . GLY A 1 309 ? 7.020 -13.259 -28.674 1.00 98.31 309 GLY A CA 1
ATOM 2399 C C . GLY A 1 309 ? 8.006 -12.152 -28.278 1.00 98.31 309 GLY A C 1
ATOM 2400 O O . GLY A 1 309 ? 8.492 -12.109 -27.147 1.00 98.31 309 GLY A O 1
ATOM 2401 N N . GLU A 1 310 ? 8.313 -11.242 -29.208 1.00 98.31 310 GLU A N 1
ATOM 2402 C CA . GLU A 1 310 ? 9.232 -10.116 -28.964 1.00 98.31 310 GLU A CA 1
ATOM 2403 C C . GLU A 1 310 ? 8.655 -9.128 -27.936 1.00 98.31 310 GLU A C 1
ATOM 2405 O O . GLU A 1 310 ? 7.506 -8.695 -28.050 1.00 98.31 310 GLU A O 1
ATOM 2410 N N . SER A 1 311 ? 9.460 -8.726 -26.947 1.00 97.44 311 SER A N 1
ATOM 2411 C CA . SER A 1 311 ? 8.999 -7.811 -25.901 1.00 97.44 311 SER A CA 1
ATOM 2412 C C . SER A 1 311 ? 8.868 -6.365 -26.395 1.00 97.44 311 SER A C 1
ATOM 2414 O O . SER A 1 311 ? 9.853 -5.790 -26.870 1.00 97.44 311 SER A O 1
ATOM 2416 N N . PRO A 1 312 ? 7.710 -5.705 -26.182 1.00 95.69 312 PRO A N 1
ATOM 2417 C CA . PRO A 1 312 ? 7.542 -4.285 -26.485 1.00 95.69 312 PRO A CA 1
ATOM 2418 C C . PRO A 1 312 ? 8.223 -3.358 -25.461 1.00 95.69 312 PRO A C 1
ATOM 2420 O O . PRO A 1 312 ? 8.296 -2.156 -25.700 1.00 95.69 312 PRO A O 1
ATOM 2423 N N . VAL A 1 313 ? 8.704 -3.887 -24.325 1.00 93.69 313 VAL A N 1
ATOM 2424 C CA . VAL A 1 313 ? 9.338 -3.100 -23.244 1.00 93.69 313 VAL A CA 1
ATOM 2425 C C . VAL A 1 313 ? 10.863 -3.234 -23.259 1.00 93.69 313 VAL A C 1
ATOM 2427 O O . VAL A 1 313 ? 11.564 -2.248 -23.043 1.00 93.69 313 VAL A O 1
ATOM 2430 N N . PHE A 1 314 ? 11.389 -4.430 -23.545 1.00 92.44 314 PHE A N 1
ATOM 2431 C CA . PHE A 1 314 ? 12.831 -4.700 -23.583 1.00 92.44 314 PHE A CA 1
ATOM 2432 C C . PHE A 1 314 ? 13.246 -5.212 -24.978 1.00 92.44 314 PHE A C 1
ATOM 2434 O O . PHE A 1 314 ? 13.175 -6.413 -25.238 1.00 92.44 314 PHE A O 1
ATOM 2441 N N . PRO A 1 315 ? 13.677 -4.327 -25.900 1.00 94.06 315 PRO A N 1
ATOM 2442 C CA . PRO A 1 315 ? 14.001 -4.711 -27.272 1.00 94.06 315 PRO A CA 1
ATOM 2443 C C . PRO A 1 315 ? 15.063 -5.817 -27.360 1.00 94.06 315 PRO A C 1
ATOM 2445 O O . PRO A 1 315 ? 16.157 -5.692 -26.809 1.00 94.06 315 PRO A O 1
ATOM 2448 N N . GLY A 1 316 ? 14.746 -6.886 -28.095 1.00 95.50 316 GLY A N 1
ATOM 2449 C CA . GLY A 1 316 ? 15.610 -8.061 -28.257 1.00 95.50 316 GLY A CA 1
ATOM 2450 C C . GLY A 1 316 ? 15.468 -9.132 -27.168 1.00 95.50 316 GLY A C 1
ATOM 2451 O O . GLY A 1 316 ? 16.183 -10.128 -27.229 1.00 95.50 316 GLY A O 1
ATOM 2452 N N . PHE A 1 317 ? 14.562 -8.950 -26.201 1.00 97.62 317 PHE A N 1
ATOM 2453 C CA . PHE A 1 317 ? 14.138 -9.984 -25.252 1.00 97.62 317 PHE A CA 1
ATOM 2454 C C . PHE A 1 317 ? 12.825 -10.612 -25.744 1.00 97.62 317 PHE A C 1
ATOM 2456 O O . PHE A 1 317 ? 12.009 -9.925 -26.365 1.00 97.62 317 PHE A O 1
ATOM 2463 N N . THR A 1 318 ? 12.567 -11.877 -25.406 1.00 98.44 318 THR A N 1
ATOM 2464 C CA . THR A 1 318 ? 11.194 -12.410 -25.462 1.00 98.44 318 THR A CA 1
ATOM 2465 C C . THR A 1 318 ? 10.349 -11.864 -24.306 1.00 98.44 318 THR A C 1
ATOM 2467 O O . THR A 1 318 ? 10.881 -11.349 -23.317 1.00 98.44 318 THR A O 1
ATOM 2470 N N . ASN A 1 319 ? 9.027 -12.001 -24.377 1.00 98.44 319 ASN A N 1
ATOM 2471 C CA . ASN A 1 319 ? 8.120 -11.606 -23.299 1.00 98.44 319 ASN A CA 1
ATOM 2472 C C . ASN A 1 319 ? 8.411 -12.326 -21.973 1.00 98.44 319 ASN A C 1
ATOM 2474 O O . ASN A 1 319 ? 8.381 -11.688 -20.920 1.00 98.44 319 ASN A O 1
ATOM 2478 N N . LEU A 1 320 ? 8.759 -13.618 -22.007 1.00 98.31 320 LEU A N 1
ATOM 2479 C CA . LEU A 1 320 ? 9.183 -14.361 -20.817 1.00 98.31 320 LEU A CA 1
ATOM 2480 C C . LEU A 1 320 ? 10.498 -13.816 -20.242 1.00 98.31 320 LEU A C 1
ATOM 2482 O O . LEU A 1 320 ? 10.601 -13.589 -19.037 1.00 98.31 320 LEU A O 1
ATOM 2486 N N . GLN A 1 321 ? 11.494 -13.553 -21.094 1.00 97.75 321 GLN A N 1
ATOM 2487 C CA . GLN A 1 321 ? 12.767 -12.969 -20.658 1.00 97.75 321 GLN A CA 1
ATOM 2488 C C . GLN A 1 321 ? 12.560 -11.579 -20.044 1.00 97.75 321 GLN A C 1
ATOM 2490 O O . GLN A 1 321 ? 13.131 -11.278 -19.000 1.00 97.75 321 GLN A O 1
ATOM 2495 N N . ALA A 1 322 ? 11.712 -10.747 -20.651 1.00 97.12 322 ALA A N 1
ATOM 2496 C CA . ALA A 1 322 ? 11.329 -9.432 -20.144 1.00 97.12 322 ALA A CA 1
ATOM 2497 C C . ALA A 1 322 ? 10.627 -9.512 -18.777 1.00 97.12 322 ALA A C 1
ATOM 2499 O O . ALA A 1 322 ? 10.987 -8.783 -17.852 1.00 97.12 322 ALA A O 1
ATOM 2500 N N . ALA A 1 323 ? 9.669 -10.430 -18.630 1.00 97.25 323 ALA A N 1
ATOM 2501 C CA . ALA A 1 323 ? 8.975 -10.706 -17.377 1.00 97.25 323 ALA A CA 1
ATOM 2502 C C . ALA A 1 323 ? 9.944 -11.138 -16.261 1.00 97.25 323 ALA A C 1
ATOM 2504 O O . ALA A 1 323 ? 9.918 -10.579 -15.162 1.00 97.25 323 ALA A O 1
ATOM 2505 N N . LEU A 1 324 ? 10.831 -12.100 -16.531 1.00 97.25 324 LEU A N 1
ATOM 2506 C CA . LEU A 1 324 ? 11.815 -12.584 -15.558 1.00 97.25 324 LEU A CA 1
ATOM 2507 C C . LEU A 1 324 ? 12.883 -11.528 -15.233 1.00 97.25 324 LEU A C 1
ATOM 2509 O O . LEU A 1 324 ? 13.288 -11.406 -14.076 1.00 97.25 324 LEU A O 1
ATOM 2513 N N . PHE A 1 325 ? 13.304 -10.724 -16.213 1.00 95.44 325 PHE A N 1
ATOM 2514 C CA . PHE A 1 325 ? 14.271 -9.643 -16.009 1.00 95.44 325 PHE A CA 1
ATOM 2515 C C . PHE A 1 325 ? 13.695 -8.483 -15.188 1.00 95.44 325 PHE A C 1
ATOM 2517 O O . PHE A 1 325 ? 14.425 -7.919 -14.379 1.00 95.44 325 PHE A O 1
ATOM 2524 N N . LEU A 1 326 ? 12.394 -8.183 -15.287 1.00 93.19 326 LEU A N 1
ATOM 2525 C CA . LEU A 1 326 ? 11.736 -7.222 -14.390 1.00 93.19 326 LEU A CA 1
ATOM 2526 C C . LEU A 1 326 ? 11.788 -7.674 -12.914 1.00 93.19 326 LEU A C 1
ATOM 2528 O O . LEU A 1 326 ? 11.883 -6.848 -12.010 1.00 93.19 326 LEU A O 1
ATOM 2532 N N . GLY A 1 327 ? 11.730 -8.985 -12.658 1.00 92.25 327 GLY A N 1
ATOM 2533 C CA . GLY A 1 327 ? 11.757 -9.539 -11.302 1.00 92.25 327 GLY A CA 1
ATOM 2534 C C . GLY A 1 327 ? 13.165 -9.724 -10.741 1.00 92.25 327 GLY A C 1
ATOM 2535 O O . GLY A 1 327 ? 13.451 -9.301 -9.621 1.00 92.25 327 GLY A O 1
ATOM 2536 N N . ALA A 1 328 ? 14.039 -10.380 -11.503 1.00 94.31 328 ALA A N 1
ATOM 2537 C CA . ALA A 1 328 ? 15.363 -10.805 -11.049 1.00 94.31 328 ALA A CA 1
ATOM 2538 C C . ALA A 1 328 ? 16.526 -9.959 -11.588 1.00 94.31 328 ALA A C 1
ATOM 2540 O O . ALA A 1 328 ? 17.624 -10.022 -11.036 1.00 94.31 328 ALA A O 1
ATOM 2541 N N . GLY A 1 329 ? 16.312 -9.191 -12.657 1.00 90.75 329 GLY A N 1
ATOM 2542 C CA . GLY A 1 329 ? 17.330 -8.336 -13.257 1.00 90.75 329 GLY A CA 1
ATOM 2543 C C . GLY A 1 329 ? 17.591 -7.056 -12.451 1.00 90.75 329 GLY A C 1
ATOM 2544 O O . GLY A 1 329 ? 16.745 -6.629 -11.663 1.00 90.75 329 GLY A O 1
ATOM 2545 N N . PRO A 1 330 ? 18.753 -6.409 -12.653 1.00 84.56 330 PRO A N 1
ATOM 2546 C CA . PRO A 1 330 ? 19.124 -5.168 -11.978 1.00 84.56 330 PRO A CA 1
ATOM 2547 C C . PRO A 1 330 ? 18.442 -3.941 -12.610 1.00 84.56 330 PRO A C 1
ATOM 2549 O O . PRO A 1 330 ? 19.099 -3.029 -13.113 1.00 84.56 330 PRO A O 1
ATOM 2552 N N . ILE A 1 331 ? 17.109 -3.925 -12.632 1.00 75.88 331 ILE A N 1
ATOM 2553 C CA . ILE A 1 331 ? 16.320 -2.884 -13.313 1.00 75.88 331 ILE A CA 1
ATOM 2554 C C . ILE A 1 331 ? 16.386 -1.503 -12.640 1.00 75.88 331 ILE A C 1
ATOM 2556 O O . ILE A 1 331 ? 16.020 -0.512 -13.264 1.00 75.88 331 ILE A O 1
ATOM 2560 N N . PHE A 1 332 ? 16.875 -1.421 -11.400 1.00 65.12 332 PHE A N 1
ATOM 2561 C CA . PHE A 1 332 ? 16.907 -0.189 -10.601 1.00 65.12 332 PHE A CA 1
ATOM 2562 C C . PHE A 1 332 ? 18.191 0.651 -10.743 1.00 65.12 332 PHE A C 1
ATOM 2564 O O . PHE A 1 332 ? 18.384 1.610 -9.998 1.00 65.12 332 PHE A O 1
ATOM 2571 N N . GLY A 1 333 ? 19.033 0.357 -11.739 1.00 66.06 333 GLY A N 1
ATOM 2572 C CA . GLY A 1 333 ? 20.183 1.196 -12.094 1.00 66.06 333 GLY A CA 1
ATOM 2573 C C . GLY A 1 333 ? 21.389 0.981 -11.181 1.00 66.06 333 GLY A C 1
ATOM 2574 O O . GLY A 1 333 ? 21.834 -0.157 -11.039 1.00 66.06 333 GLY A O 1
ATOM 2575 N N . GLU A 1 334 ? 21.932 2.073 -10.625 1.00 63.62 334 GLU A N 1
ATOM 2576 C CA . GLU A 1 334 ? 22.984 2.035 -9.599 1.00 63.62 334 GLU A CA 1
ATOM 2577 C C . GLU A 1 334 ? 22.409 2.051 -8.191 1.00 63.62 334 GLU A C 1
ATOM 2579 O O . GLU A 1 334 ? 21.613 2.913 -7.816 1.00 63.62 334 GLU A O 1
ATOM 2584 N N . PRO A 1 335 ? 22.920 1.121 -7.384 1.00 62.09 335 PRO A N 1
ATOM 2585 C CA . PRO A 1 335 ? 22.076 -0.582 -7.110 1.00 62.09 335 PRO A CA 1
ATOM 2586 C C . PRO A 1 335 ? 21.608 -1.464 -8.284 1.00 62.09 335 PRO A C 1
ATOM 2588 O O . PRO A 1 335 ? 20.446 -1.407 -8.680 1.00 62.09 335 PRO A O 1
ATOM 2591 N N . HIS A 1 336 ? 22.377 -2.495 -8.612 1.00 71.88 336 HIS A N 1
ATOM 2592 C CA . HIS A 1 336 ? 21.882 -3.867 -8.746 1.00 71.88 336 HIS A CA 1
ATOM 2593 C C . HIS A 1 336 ? 21.059 -4.329 -7.521 1.00 71.88 336 HIS A C 1
ATOM 2595 O O . HIS A 1 336 ? 21.492 -5.179 -6.739 1.00 71.88 336 HIS A O 1
ATOM 2601 N N . SER A 1 337 ? 19.859 -3.780 -7.355 1.00 73.50 337 SER A N 1
ATOM 2602 C CA . SER A 1 337 ? 18.770 -4.402 -6.608 1.00 73.50 337 SER A CA 1
ATOM 2603 C C . SER A 1 337 ? 17.798 -5.078 -7.580 1.00 73.50 337 SER A C 1
ATOM 2605 O O . SER A 1 337 ? 17.682 -4.705 -8.747 1.00 73.50 337 SER A O 1
ATOM 2607 N N . HIS A 1 338 ? 17.120 -6.107 -7.085 1.00 83.81 338 HIS A N 1
ATOM 2608 C CA . HIS A 1 338 ? 16.129 -6.907 -7.800 1.00 83.81 338 HIS A CA 1
ATOM 2609 C C . HIS A 1 338 ? 14.997 -7.264 -6.828 1.00 83.81 338 HIS A C 1
ATOM 2611 O O . HIS A 1 338 ? 15.249 -7.382 -5.623 1.00 83.81 338 HIS A O 1
ATOM 2617 N N . TYR A 1 339 ? 13.777 -7.494 -7.316 1.00 85.19 339 TYR A N 1
ATOM 2618 C CA . TYR A 1 339 ? 12.693 -8.006 -6.467 1.00 85.19 339 TYR A CA 1
ATOM 2619 C C . TYR A 1 339 ? 12.967 -9.446 -6.015 1.00 85.19 339 TYR A C 1
ATOM 2621 O O . TYR A 1 339 ? 12.697 -9.808 -4.870 1.00 85.19 339 TYR A O 1
ATOM 2629 N N . LEU A 1 340 ? 13.489 -10.277 -6.921 1.00 91.94 340 LEU A N 1
ATOM 2630 C CA . LEU A 1 340 ? 13.530 -11.729 -6.780 1.00 91.94 340 LEU A CA 1
ATOM 2631 C C . LEU A 1 340 ? 14.929 -12.303 -7.011 1.00 91.94 340 LEU A C 1
ATOM 2633 O O . LEU A 1 340 ? 15.678 -11.863 -7.876 1.00 91.94 340 LEU A O 1
ATOM 2637 N N . ALA A 1 341 ? 15.249 -13.380 -6.294 1.00 93.50 341 ALA A N 1
ATOM 2638 C CA . ALA A 1 341 ? 16.430 -14.182 -6.589 1.00 93.50 341 ALA A CA 1
ATOM 2639 C C . ALA A 1 341 ? 16.177 -15.053 -7.834 1.00 93.50 341 ALA A C 1
ATOM 2641 O O . ALA A 1 341 ? 15.462 -16.055 -7.752 1.00 93.50 341 ALA A O 1
ATOM 2642 N N . GLY A 1 342 ? 16.761 -14.676 -8.971 1.00 94.69 342 GLY A N 1
ATOM 2643 C CA . GLY A 1 342 ? 16.708 -15.453 -10.214 1.00 94.69 342 GLY A CA 1
ATOM 2644 C C . GLY A 1 342 ? 17.656 -16.657 -10.253 1.00 94.69 342 GLY A C 1
ATOM 2645 O O . GLY A 1 342 ? 18.632 -16.742 -9.501 1.00 94.69 342 GLY A O 1
ATOM 2646 N N . ILE A 1 343 ? 17.373 -17.567 -11.180 1.00 96.88 343 ILE A N 1
ATOM 2647 C CA . ILE A 1 343 ? 18.261 -18.616 -11.694 1.00 96.88 343 ILE A CA 1
ATOM 2648 C C . ILE A 1 343 ? 18.739 -18.137 -13.070 1.00 96.88 343 ILE A C 1
ATOM 2650 O O . ILE A 1 343 ? 17.924 -17.682 -13.867 1.00 96.88 343 ILE A O 1
ATOM 2654 N N . TRP A 1 344 ? 20.048 -18.187 -13.329 1.00 96.50 344 TRP A N 1
ATOM 2655 C CA . TRP A 1 344 ? 20.685 -17.441 -14.421 1.00 96.50 344 TRP A CA 1
ATOM 2656 C C . TRP A 1 344 ? 21.479 -18.334 -15.375 1.00 96.50 344 TRP A C 1
ATOM 2658 O O . TRP A 1 344 ? 22.317 -19.116 -14.925 1.00 96.50 344 TRP A O 1
ATOM 2668 N N . GLU A 1 345 ? 21.294 -18.125 -16.678 1.00 96.75 345 GLU A N 1
ATOM 2669 C CA . GLU A 1 345 ? 22.071 -18.744 -17.761 1.00 96.75 345 GLU A CA 1
ATOM 2670 C C . GLU A 1 345 ? 22.437 -17.671 -18.804 1.00 96.75 345 GLU A C 1
ATOM 2672 O O . GLU A 1 345 ? 21.665 -16.745 -19.045 1.00 96.75 345 GLU A O 1
ATOM 2677 N N . ASP A 1 346 ? 23.659 -17.724 -19.348 1.00 93.31 346 ASP A N 1
ATOM 2678 C CA . ASP A 1 346 ? 24.226 -16.791 -20.348 1.00 93.31 346 ASP A CA 1
ATOM 2679 C C . ASP A 1 346 ? 24.037 -15.271 -20.101 1.00 93.31 346 ASP A C 1
ATOM 2681 O O . ASP A 1 346 ? 24.209 -14.446 -20.999 1.00 93.31 346 ASP A O 1
ATOM 2685 N N . GLY A 1 347 ? 23.776 -14.875 -18.850 1.00 89.81 347 GLY A N 1
ATOM 2686 C CA . GLY A 1 347 ? 23.586 -13.479 -18.438 1.00 89.81 347 GLY A CA 1
ATOM 2687 C C . GLY A 1 347 ? 22.129 -13.008 -18.386 1.00 89.81 347 GLY A C 1
ATOM 2688 O O . GLY A 1 347 ? 21.904 -11.818 -18.180 1.00 89.81 347 GLY A O 1
ATOM 2689 N N . LEU A 1 348 ? 21.153 -13.912 -18.521 1.00 94.38 348 LEU A N 1
ATOM 2690 C CA . LEU A 1 348 ? 19.722 -13.645 -18.339 1.00 94.38 348 LEU A CA 1
ATOM 2691 C C . LEU A 1 348 ? 19.117 -14.547 -17.245 1.00 94.38 348 LEU A C 1
ATOM 2693 O O . LEU A 1 348 ? 19.599 -15.665 -17.036 1.00 94.38 348 LEU A O 1
ATOM 2697 N N . PRO A 1 349 ? 18.066 -14.097 -16.536 1.00 95.94 349 PRO A N 1
ATOM 2698 C CA . PRO A 1 349 ? 17.303 -14.959 -15.647 1.00 95.94 349 PRO A CA 1
ATOM 2699 C C . PRO A 1 349 ? 16.384 -15.871 -16.472 1.00 95.94 349 PRO A C 1
ATOM 2701 O O . PRO A 1 349 ? 15.569 -15.389 -17.257 1.00 95.94 349 PRO A O 1
ATOM 2704 N N . VAL A 1 350 ? 16.512 -17.184 -16.281 1.00 97.00 350 VAL A N 1
ATOM 2705 C CA . VAL A 1 350 ? 15.704 -18.219 -16.957 1.00 97.00 350 VAL A CA 1
ATOM 2706 C C . VAL A 1 350 ? 14.607 -18.801 -16.063 1.00 97.00 350 VAL A C 1
ATOM 2708 O O . VAL A 1 350 ? 13.632 -19.348 -16.568 1.00 97.00 350 VAL A O 1
ATOM 2711 N N . ASP A 1 351 ? 14.743 -18.663 -14.740 1.00 97.38 351 ASP A N 1
ATOM 2712 C CA . ASP A 1 351 ? 13.721 -19.055 -13.763 1.00 97.38 351 ASP A CA 1
ATOM 2713 C C . ASP A 1 351 ? 13.909 -18.316 -12.418 1.00 97.38 351 ASP A C 1
ATOM 2715 O O . ASP A 1 351 ? 14.799 -17.471 -12.274 1.00 97.38 351 ASP A O 1
ATOM 2719 N N . LEU A 1 352 ? 13.078 -18.615 -11.417 1.00 97.38 352 LEU A N 1
ATOM 2720 C CA . LEU A 1 352 ? 13.047 -17.963 -10.105 1.00 97.38 352 LEU A CA 1
ATOM 2721 C C . LEU A 1 352 ? 13.301 -18.963 -8.963 1.00 97.38 352 LEU A C 1
ATOM 2723 O O . LEU A 1 352 ? 12.847 -20.100 -8.976 1.00 97.38 352 LEU A O 1
ATOM 2727 N N . LYS A 1 353 ? 14.039 -18.540 -7.929 1.00 96.06 353 LYS A N 1
ATOM 2728 C CA . LYS A 1 353 ? 14.544 -19.451 -6.882 1.00 96.06 353 LYS A CA 1
ATOM 2729 C C . LYS A 1 353 ? 13.560 -19.746 -5.740 1.00 96.06 353 LYS A C 1
ATOM 2731 O O . LYS A 1 353 ? 13.686 -20.776 -5.080 1.00 96.06 353 LYS A O 1
ATOM 2736 N N . TYR A 1 354 ? 12.638 -18.825 -5.451 1.00 93.75 354 TYR A N 1
ATOM 2737 C CA . TYR A 1 354 ? 11.746 -18.890 -4.276 1.00 93.75 354 TYR A CA 1
ATOM 2738 C C . TYR A 1 354 ? 10.255 -18.687 -4.600 1.00 93.75 354 TYR A C 1
ATOM 2740 O O . TYR A 1 354 ? 9.422 -18.768 -3.700 1.00 93.75 354 TYR A O 1
ATOM 2748 N N . LEU A 1 355 ? 9.927 -18.436 -5.867 1.00 93.00 355 LEU A N 1
ATOM 2749 C CA . LEU A 1 355 ? 8.577 -18.350 -6.424 1.00 93.00 355 LEU A CA 1
ATOM 2750 C C . LEU A 1 355 ? 8.573 -19.139 -7.732 1.00 93.00 355 LEU A C 1
ATOM 2752 O O . LEU A 1 355 ? 9.619 -19.267 -8.361 1.00 93.00 355 LEU A O 1
ATOM 2756 N N . THR A 1 356 ? 7.414 -19.624 -8.162 1.00 95.69 356 THR A N 1
ATOM 2757 C CA . THR A 1 356 ? 7.234 -20.080 -9.550 1.00 95.69 356 THR A CA 1
ATOM 2758 C C . THR A 1 356 ? 6.978 -18.893 -10.483 1.00 95.69 356 THR A C 1
ATOM 2760 O O . THR A 1 356 ? 6.580 -17.815 -10.036 1.00 95.69 356 THR A O 1
ATOM 2763 N N . GLN A 1 357 ? 7.162 -19.095 -11.789 1.00 96.69 357 GLN A N 1
ATOM 2764 C CA . GLN A 1 357 ? 6.904 -18.068 -12.808 1.00 96.69 357 GLN A CA 1
ATOM 2765 C C . GLN A 1 357 ? 5.446 -17.583 -12.771 1.00 96.69 357 GLN A C 1
ATOM 2767 O O . GLN A 1 357 ? 5.207 -16.383 -12.743 1.00 96.69 357 GLN A O 1
ATOM 2772 N N . GLU A 1 358 ? 4.480 -18.493 -12.614 1.00 96.00 358 GLU A N 1
ATOM 2773 C CA . GLU A 1 358 ? 3.059 -18.142 -12.473 1.00 96.00 358 GLU A CA 1
ATOM 2774 C C . GLU A 1 358 ? 2.752 -17.294 -11.230 1.00 96.00 358 GLU A C 1
ATOM 2776 O O . GLU A 1 358 ? 1.913 -16.400 -11.292 1.00 96.00 358 GLU A O 1
ATOM 2781 N N . GLN A 1 359 ? 3.453 -17.508 -10.111 1.00 94.94 359 GLN A N 1
ATOM 2782 C CA . GLN A 1 359 ? 3.298 -16.664 -8.918 1.00 94.94 359 GLN A CA 1
ATOM 2783 C C . GLN A 1 359 ? 3.887 -15.263 -9.120 1.00 94.94 359 GLN A C 1
ATOM 2785 O O . GLN A 1 359 ? 3.410 -14.299 -8.522 1.00 94.94 359 GLN A O 1
ATOM 2790 N N . TRP A 1 360 ? 4.911 -15.138 -9.967 1.00 95.25 360 TRP A N 1
ATOM 2791 C CA . TRP A 1 360 ? 5.448 -13.846 -10.383 1.00 95.25 360 TRP A CA 1
ATOM 2792 C C . TRP A 1 360 ? 4.528 -13.147 -11.394 1.00 95.25 360 TRP A C 1
ATOM 2794 O O . TRP A 1 360 ? 4.275 -11.955 -11.242 1.00 95.25 360 TRP A O 1
ATOM 2804 N N . PHE A 1 361 ? 3.946 -13.874 -12.353 1.00 96.19 361 PHE A N 1
ATOM 2805 C CA . PHE A 1 361 ? 2.931 -13.342 -13.270 1.00 96.19 361 PHE A CA 1
ATOM 2806 C C . PHE A 1 361 ? 1.691 -12.864 -12.501 1.00 96.19 361 PHE A C 1
ATOM 2808 O O . PHE A 1 361 ? 1.260 -11.728 -12.686 1.00 96.19 361 PHE A O 1
ATOM 2815 N N . ASP A 1 362 ? 1.192 -13.669 -11.557 1.00 94.44 362 ASP A N 1
ATOM 2816 C CA . ASP A 1 362 ? 0.110 -13.290 -10.642 1.00 94.44 362 ASP A CA 1
ATOM 2817 C C . ASP A 1 362 ? 0.431 -12.008 -9.858 1.00 94.44 362 ASP A C 1
ATOM 2819 O O . ASP A 1 362 ? -0.413 -11.120 -9.782 1.00 94.44 362 ASP A O 1
ATOM 2823 N N . PHE A 1 363 ? 1.641 -11.882 -9.294 1.00 92.00 363 PHE A N 1
ATOM 2824 C CA . PHE A 1 363 ? 2.053 -10.663 -8.589 1.00 92.00 363 PHE A CA 1
ATOM 2825 C C . PHE A 1 363 ? 2.162 -9.453 -9.524 1.00 92.00 363 PHE A C 1
ATOM 2827 O O . PHE A 1 363 ? 1.825 -8.336 -9.131 1.00 92.00 363 PHE A O 1
ATOM 2834 N N . MET A 1 364 ? 2.649 -9.633 -10.754 1.00 92.75 364 MET A N 1
ATOM 2835 C CA . MET A 1 364 ? 2.763 -8.540 -11.720 1.00 92.75 364 MET A CA 1
ATOM 2836 C C . MET A 1 364 ? 1.390 -8.033 -12.179 1.00 92.75 364 MET A C 1
ATOM 2838 O O . MET A 1 364 ? 1.211 -6.819 -12.290 1.00 92.75 364 MET A O 1
ATOM 2842 N N . GLU A 1 365 ? 0.421 -8.929 -12.372 1.00 91.12 365 GLU A N 1
ATOM 2843 C CA . GLU A 1 365 ? -0.952 -8.601 -12.778 1.00 91.12 365 GLU A CA 1
ATOM 2844 C C . GLU A 1 365 ? -1.847 -8.045 -11.643 1.00 91.12 365 GLU A C 1
ATOM 2846 O O . GLU A 1 365 ? -2.901 -7.486 -11.951 1.00 91.12 365 GLU A O 1
ATOM 2851 N N . SER A 1 366 ? -1.446 -8.172 -10.364 1.00 84.94 366 SER A N 1
ATOM 2852 C CA . SER A 1 366 ? -2.246 -7.817 -9.163 1.00 84.94 366 SER A CA 1
ATOM 2853 C C . SER A 1 366 ? -2.017 -6.434 -8.550 1.00 84.94 366 SER A C 1
ATOM 2855 O O . SER A 1 366 ? -0.842 -5.996 -8.549 1.00 84.94 366 SER A O 1
#

Secondary structure (DSSP, 8-state):
--S---S-------------------------------THHHHTT-SS-HHHHHHHHHHHTTPPPSS--PPSS-PPTTSSEEEEEEEEEETTEEEEEEEEE-SSSTT-EEEEEEEEEEEETTEEPP-S-EEEEE--TT--HHHHH-HHHH-TTS-TT-SHHHHHHHTT-EEEEEE-GGGGS-TT----GGGTT-SHHHHHHHHHHHHHHHHHHHHHTTS--PPEEEEEETHHHHHHHHHHHHHTTS-GGG-SEEEEEEES-------HHHHHHHHHHHHHHHHHHHTT-------HHHHHHHHHH-TTSBPSSSTTSBHHHHHHHHHHS-TTSSS---SS-EEEETTEEEEESSS-HHHHHHHHH-

pLDDT: mean 85.04, std 21.31, range [21.05, 98.88]

Radius of gyration: 22.4 Å; chains: 1; bounding box: 57×41×67 Å

Foldseek 3Di:
DPPDDDPFDDADDDDDDDDDDDDDDDDDDDDDDPDDQPQVLLCPPFPDRLLVLLVLVCVVLVEDFPDDDDDPDDDDRCPFWPDWDWDDQDDQWIKIWTWGAGDDDPLNTKIKIKTAGAPDPSYGDADQAEEEEAEDPPDFCCLQFQLLVQFPVDRSCDGNSSVVRVVGYTYMYMHFSVNRDDPPDDDCLVCLVVDLLVLLSSRSSSLSSVLSNSVRNPYDSDAHEYEAEECRLVSVVVNVVVQVVDDPSSHNHPYYHYYPDDPDDPDPFVVVLVVVVVVVVVVCSVVSHDDDDDCLQVLLVQCVPPVQPADPVDGPHGSVQVLQCQACNQNSHHDPDGNFPFDDDPHTGPAGDPDGSSSSSSSSND